Protein AF-A0A7C3LL44-F1 (afdb_monomer_lite)

Secondary structure (DSSP, 8-state):
----PPPPPPPPP-------------------HHHHHHHH-----HHHHHHTT--------HHHHHHHHHHHHHHHHHHHHHHHHTT--PPPHHHHHHHHHHHHHHHHHHHHHHHHHHHHHHHHHHHHHHHHHHHHHHHHHHHHHHHHHHHHHHHHHHHHHHHHHHHHHHHHHHHHHHHHHHH-TTHHHHHHHHHHHHHHHHHHHHHHHHHHHHHTTT--HHHHHHHHHHHHHHHHHHHHHHHHHHHHH-S---HHHHHHHHHHTT--

pLDDT: mean 82.96, std 11.87, range [45.72, 96.75]

Foldseek 3Di:
DDDDDDDDDDDDDDDDDDDPPPPDPPDPPDPPPVVVCVVVDDDDDPVVCVVVVNPDDDDDDPVVLVVLLVVLLVVLVVVVVVVVVVVDDDDDPVVSVVSSVVSSVVSVVVVVVVVVVVVVVVVVVVVVVVVVVVVVVVVVVVVVVVLVVVVVVVVVVLVVVLVVVLVVLVVVLVVVLVVCVVPPPPCNVVSVVVSVVVNVVVVVVSVVVVVVCVVVVVDDPVNVVVVVVVVVVVVLVVLVVVLVVVVVPDPDDDVVNVVVSCVVNVVD

Structure (mmCIF, N/CA/C/O backbone):
data_AF-A0A7C3LL44-F1
#
_entry.id   AF-A0A7C3LL44-F1
#
loop_
_atom_site.group_PDB
_atom_site.id
_atom_site.type_symbol
_atom_site.label_atom_id
_atom_site.label_alt_id
_atom_site.label_comp_id
_atom_site.label_asym_id
_atom_site.label_entity_id
_atom_site.label_seq_id
_atom_site.pdbx_PDB_ins_code
_atom_site.Cartn_x
_atom_site.Cartn_y
_atom_site.Cartn_z
_atom_site.occupancy
_atom_site.B_iso_or_equiv
_atom_site.auth_seq_id
_atom_site.auth_comp_id
_atom_site.auth_asym_id
_atom_site.auth_atom_id
_atom_site.pdbx_PDB_model_num
ATOM 1 N N . MET A 1 1 ? 88.516 -23.574 -86.700 1.00 47.16 1 MET A N 1
ATOM 2 C CA . MET A 1 1 ? 87.716 -22.516 -86.053 1.00 47.16 1 MET A CA 1
ATOM 3 C C . MET A 1 1 ? 86.355 -22.561 -86.706 1.00 47.16 1 MET A C 1
ATOM 5 O O . MET A 1 1 ? 86.219 -22.156 -87.848 1.00 47.16 1 MET A O 1
ATOM 9 N N . THR A 1 2 ? 85.442 -23.275 -86.063 1.00 50.78 2 THR A N 1
ATOM 10 C CA . THR A 1 2 ? 84.177 -23.745 -86.629 1.00 50.78 2 THR A CA 1
ATOM 11 C C . THR A 1 2 ? 83.055 -22.785 -86.267 1.00 50.78 2 THR A C 1
ATOM 13 O O . THR A 1 2 ? 82.780 -22.576 -85.087 1.00 50.78 2 THR A O 1
ATOM 16 N N . ASP A 1 3 ? 82.458 -22.225 -87.314 1.00 51.28 3 ASP A N 1
ATOM 17 C CA . ASP A 1 3 ? 81.263 -21.389 -87.336 1.00 51.28 3 ASP A CA 1
ATOM 18 C C . ASP A 1 3 ? 80.058 -22.156 -86.773 1.00 51.28 3 ASP A C 1
ATOM 20 O O . ASP A 1 3 ? 79.704 -23.231 -87.264 1.00 51.28 3 ASP A O 1
ATOM 24 N N . ALA A 1 4 ? 79.442 -21.614 -85.724 1.00 55.81 4 ALA A N 1
ATOM 25 C CA . ALA A 1 4 ? 78.258 -22.171 -85.086 1.00 55.81 4 ALA A CA 1
ATOM 26 C C . ALA A 1 4 ? 77.021 -21.391 -85.553 1.00 55.81 4 ALA A C 1
ATOM 28 O O . ALA A 1 4 ? 76.759 -20.282 -85.090 1.00 55.81 4 ALA A O 1
ATOM 29 N N . MET A 1 5 ? 76.257 -21.983 -86.477 1.00 62.62 5 MET A N 1
ATOM 30 C CA . MET A 1 5 ? 74.923 -21.504 -86.841 1.00 62.62 5 MET A CA 1
ATOM 31 C C . MET A 1 5 ? 73.918 -21.765 -85.701 1.00 62.62 5 MET A C 1
ATOM 33 O O . MET A 1 5 ? 73.840 -22.896 -85.213 1.00 62.62 5 MET A O 1
ATOM 37 N N . PRO A 1 6 ? 73.109 -20.768 -85.302 1.00 68.25 6 PRO A N 1
ATOM 38 C CA . PRO A 1 6 ? 72.028 -20.952 -84.341 1.00 68.25 6 PRO A CA 1
ATOM 39 C C . PRO A 1 6 ? 70.778 -21.589 -84.976 1.00 68.25 6 PRO A C 1
ATOM 41 O O . PRO A 1 6 ? 70.337 -21.219 -86.064 1.00 68.25 6 PRO A O 1
ATOM 44 N N . GLN A 1 7 ? 70.223 -22.564 -84.252 1.00 70.12 7 GLN A N 1
ATOM 45 C CA . GLN A 1 7 ? 69.020 -23.338 -84.568 1.00 70.12 7 GLN A CA 1
ATOM 46 C C . GLN A 1 7 ? 67.747 -22.469 -84.649 1.00 70.12 7 GLN A C 1
ATOM 48 O O . GLN A 1 7 ? 67.588 -21.545 -83.848 1.00 70.12 7 GLN A O 1
ATOM 53 N N . PRO A 1 8 ? 66.794 -22.796 -85.543 1.00 69.44 8 PRO A N 1
ATOM 54 C CA . PRO A 1 8 ? 65.471 -22.180 -85.556 1.00 69.44 8 PRO A CA 1
ATOM 55 C C . PRO A 1 8 ? 64.583 -22.687 -84.398 1.00 69.44 8 PRO A C 1
ATOM 57 O O . PRO A 1 8 ? 64.675 -23.858 -84.016 1.00 69.44 8 PRO A O 1
ATOM 60 N N . PRO A 1 9 ? 63.699 -21.833 -83.846 1.00 69.06 9 PRO A N 1
ATOM 61 C CA . PRO A 1 9 ? 62.836 -22.180 -82.722 1.00 69.06 9 PRO A CA 1
ATOM 62 C C . PRO A 1 9 ? 61.743 -23.187 -83.110 1.00 69.06 9 PRO A C 1
ATOM 64 O O . PRO A 1 9 ? 61.015 -23.014 -84.089 1.00 69.06 9 PRO A O 1
ATOM 67 N N . GLN A 1 10 ? 61.629 -24.233 -82.291 1.00 63.84 10 GLN A N 1
ATOM 68 C CA . GLN A 1 10 ? 60.579 -25.245 -82.336 1.00 63.84 10 GLN A CA 1
ATOM 69 C C . GLN A 1 10 ? 59.210 -24.625 -82.026 1.00 63.84 10 GLN A C 1
ATOM 71 O O . GLN A 1 10 ? 59.028 -23.935 -81.024 1.00 63.84 10 GLN A O 1
ATOM 76 N N . GLN A 1 11 ? 58.244 -24.902 -82.900 1.00 53.94 11 GLN A N 1
ATOM 77 C CA . GLN A 1 11 ? 56.838 -24.557 -82.729 1.00 53.94 11 GLN A CA 1
ATOM 78 C C . GLN A 1 11 ? 56.217 -25.410 -81.615 1.00 53.94 11 GLN A C 1
ATOM 80 O O . GLN A 1 11 ? 56.288 -26.639 -81.645 1.00 53.94 11 GLN A O 1
ATOM 85 N N . ALA A 1 12 ? 55.601 -24.745 -80.638 1.00 62.22 12 ALA A N 1
ATOM 86 C CA . ALA A 1 12 ? 54.816 -25.378 -79.588 1.00 62.22 12 ALA A CA 1
ATOM 87 C C . ALA A 1 12 ? 53.443 -25.834 -80.129 1.00 62.22 12 ALA A C 1
ATOM 89 O O . ALA A 1 12 ? 52.840 -25.125 -80.940 1.00 62.22 12 ALA A O 1
ATOM 90 N N . PRO A 1 13 ? 52.923 -26.992 -79.683 1.00 63.94 13 PRO A N 1
ATOM 91 C CA . PRO A 1 13 ? 51.644 -27.514 -80.140 1.00 63.94 13 PRO A CA 1
ATOM 92 C C . PRO A 1 13 ? 50.460 -26.711 -79.582 1.00 63.94 13 PRO A C 1
ATOM 94 O O . PRO A 1 13 ? 50.363 -26.437 -78.385 1.00 63.94 13 PRO A O 1
ATOM 97 N N . LEU A 1 14 ? 49.533 -26.380 -80.483 1.00 50.28 14 LEU A N 1
ATOM 98 C CA . LEU A 1 14 ? 48.203 -25.841 -80.208 1.00 50.28 14 LEU A CA 1
ATOM 99 C C . LEU A 1 14 ? 47.385 -26.859 -79.403 1.00 50.28 14 LEU A C 1
ATOM 101 O O . LEU A 1 14 ? 46.830 -27.806 -79.956 1.00 50.28 14 LEU A O 1
ATOM 105 N N . ASN A 1 15 ? 47.296 -26.640 -78.092 1.00 52.91 15 ASN A N 1
ATOM 106 C CA . ASN A 1 15 ? 46.388 -27.370 -77.218 1.00 52.91 15 ASN A CA 1
ATOM 107 C C . ASN A 1 15 ? 44.989 -26.743 -77.329 1.00 52.91 15 ASN A C 1
ATOM 109 O O . ASN A 1 15 ? 44.650 -25.784 -76.636 1.00 52.91 15 ASN A O 1
ATOM 113 N N . GLY A 1 16 ? 44.191 -27.270 -78.255 1.00 56.09 16 GLY A N 1
ATOM 114 C CA . GLY A 1 16 ? 42.763 -27.001 -78.341 1.00 56.09 16 GLY A CA 1
ATOM 115 C C . GLY A 1 16 ? 42.023 -27.782 -77.264 1.00 56.09 16 GLY A C 1
ATOM 116 O O . GLY A 1 16 ? 41.748 -28.961 -77.446 1.00 56.09 16 GLY A O 1
ATOM 117 N N . ASN A 1 17 ? 41.672 -27.113 -76.167 1.00 49.28 17 ASN A N 1
ATOM 118 C CA . ASN A 1 17 ? 40.627 -27.579 -75.263 1.00 49.28 17 ASN A CA 1
ATOM 119 C C . ASN A 1 17 ? 39.605 -26.458 -75.088 1.00 49.28 17 ASN A C 1
ATOM 121 O O . ASN A 1 17 ? 39.765 -25.545 -74.280 1.00 49.28 17 ASN A O 1
ATOM 125 N N . GLY A 1 18 ? 38.552 -26.538 -75.902 1.00 53.00 18 GLY A N 1
ATOM 126 C CA . GLY A 1 18 ? 37.317 -25.811 -75.681 1.00 53.00 18 GLY A CA 1
ATOM 127 C C . GLY A 1 18 ? 36.662 -26.321 -74.404 1.00 53.00 18 GLY A C 1
ATOM 128 O O . GLY A 1 18 ? 36.075 -27.398 -74.387 1.00 53.00 18 GLY A O 1
ATOM 129 N N . ALA A 1 19 ? 36.751 -25.528 -73.345 1.00 45.72 19 ALA A N 1
ATOM 130 C CA . ALA A 1 19 ? 35.808 -25.575 -72.246 1.00 45.72 19 ALA A CA 1
ATOM 131 C C . ALA A 1 19 ? 34.985 -24.292 -72.335 1.00 45.72 19 ALA A C 1
ATOM 133 O O . ALA A 1 19 ? 35.500 -23.192 -72.139 1.00 45.72 19 ALA A O 1
ATOM 134 N N . ALA A 1 20 ? 33.715 -24.448 -72.700 1.00 48.53 20 ALA A N 1
ATOM 135 C CA . ALA A 1 20 ? 32.712 -23.412 -72.562 1.00 48.53 20 ALA A CA 1
ATOM 136 C C . ALA A 1 20 ? 32.727 -22.934 -71.104 1.00 48.53 20 ALA A C 1
ATOM 138 O O . ALA A 1 20 ? 32.287 -23.646 -70.202 1.00 48.53 20 ALA A O 1
ATOM 139 N N . VAL A 1 21 ? 33.282 -21.745 -70.868 1.00 52.47 21 VAL A N 1
ATOM 140 C CA . VAL A 1 21 ? 33.146 -21.050 -69.592 1.00 52.47 21 VAL A CA 1
ATOM 141 C C . VAL A 1 21 ? 31.717 -20.536 -69.567 1.00 52.47 21 VAL A C 1
ATOM 143 O O . VAL A 1 21 ? 31.414 -19.444 -70.045 1.00 52.47 21 VAL A O 1
ATOM 146 N N . SER A 1 22 ? 30.817 -21.385 -69.080 1.00 52.81 22 SER A N 1
ATOM 147 C CA . SER A 1 22 ? 29.506 -20.979 -68.601 1.00 52.81 22 SER A CA 1
ATOM 148 C C . SER A 1 22 ? 29.729 -19.807 -67.653 1.00 52.81 22 SER A C 1
ATOM 150 O O . SER A 1 22 ? 30.339 -19.968 -66.598 1.00 52.81 22 SER A O 1
ATOM 152 N N . ALA A 1 23 ? 29.310 -18.614 -68.071 1.00 50.41 23 ALA A N 1
ATOM 153 C CA . ALA A 1 23 ? 29.309 -17.429 -67.237 1.00 50.41 23 ALA A CA 1
ATOM 154 C C . ALA A 1 23 ? 28.345 -17.677 -66.071 1.00 50.41 23 ALA A C 1
ATOM 156 O O . ALA A 1 23 ? 27.140 -17.450 -66.182 1.00 50.41 23 ALA A O 1
ATOM 157 N N . GLU A 1 24 ? 28.872 -18.206 -64.967 1.00 47.00 24 GLU A N 1
ATOM 158 C CA . GLU A 1 24 ? 28.173 -18.198 -63.692 1.00 47.00 24 GLU A CA 1
ATOM 159 C C . GLU A 1 24 ? 27.857 -16.737 -63.343 1.00 47.00 24 GLU A C 1
ATOM 161 O O . GLU A 1 24 ? 28.747 -15.879 -63.411 1.00 47.00 24 GLU A O 1
ATOM 166 N N . PRO A 1 25 ? 26.600 -16.411 -62.993 1.00 52.31 25 PRO A N 1
ATOM 167 C CA . PRO A 1 25 ? 26.271 -15.077 -62.528 1.00 52.31 25 PRO A CA 1
ATOM 168 C C . PRO A 1 25 ? 27.115 -14.812 -61.286 1.00 52.31 25 PRO A C 1
ATOM 170 O O . PRO A 1 25 ? 27.090 -15.605 -60.347 1.00 52.31 25 PRO A O 1
ATOM 173 N N . ALA A 1 26 ? 27.872 -13.712 -61.295 1.00 50.25 26 ALA A N 1
ATOM 174 C CA . ALA A 1 26 ? 28.659 -13.262 -60.159 1.00 50.25 26 ALA A CA 1
ATOM 175 C C . ALA A 1 26 ? 27.755 -13.212 -58.922 1.00 50.25 26 ALA A C 1
ATOM 177 O O . ALA A 1 26 ? 26.976 -12.274 -58.733 1.00 50.25 26 ALA A O 1
ATOM 178 N N . VAL A 1 27 ? 27.819 -14.265 -58.105 1.00 53.78 27 VAL A N 1
ATOM 179 C CA . VAL A 1 27 ? 27.106 -14.351 -56.840 1.00 53.78 27 VAL A CA 1
ATOM 180 C C . VAL A 1 27 ? 27.615 -13.169 -56.039 1.00 53.78 27 VAL A C 1
ATOM 182 O O . VAL A 1 27 ? 28.793 -13.126 -55.679 1.00 53.78 27 VAL A O 1
ATOM 185 N N . ARG A 1 28 ? 26.746 -12.172 -55.833 1.00 53.84 28 ARG A N 1
ATOM 186 C CA . ARG A 1 28 ? 26.991 -11.052 -54.926 1.00 53.84 28 ARG A CA 1
ATOM 187 C C . ARG A 1 28 ? 27.399 -11.675 -53.600 1.00 53.84 28 ARG A C 1
ATOM 189 O O . ARG A 1 28 ? 26.545 -12.173 -52.870 1.00 53.84 28 ARG A O 1
ATOM 196 N N . ARG A 1 29 ? 28.705 -11.724 -53.331 1.00 58.56 29 ARG A N 1
ATOM 197 C CA . ARG A 1 29 ? 29.242 -12.200 -52.061 1.00 58.56 29 ARG A CA 1
ATOM 198 C C . ARG A 1 29 ? 28.705 -11.230 -51.023 1.00 58.56 29 ARG A C 1
ATOM 200 O O . ARG A 1 29 ? 29.200 -10.113 -50.914 1.00 58.56 29 ARG A O 1
ATOM 207 N N . MET A 1 30 ? 27.627 -11.618 -50.346 1.00 63.34 30 MET A N 1
ATOM 208 C CA . MET A 1 30 ? 27.146 -10.888 -49.184 1.00 63.34 30 MET A CA 1
ATOM 209 C C . MET A 1 30 ? 28.327 -10.777 -48.227 1.00 63.34 30 MET A C 1
ATOM 211 O O . MET A 1 30 ? 28.927 -11.785 -47.858 1.00 63.34 30 MET A O 1
ATOM 215 N N . ILE A 1 31 ? 28.701 -9.543 -47.901 1.00 72.38 31 ILE A N 1
ATOM 216 C CA . ILE A 1 31 ? 29.766 -9.263 -46.947 1.00 72.38 31 ILE A CA 1
ATOM 217 C C . ILE A 1 31 ? 29.326 -9.862 -45.608 1.00 72.38 31 ILE A C 1
ATOM 219 O O . ILE A 1 31 ? 28.299 -9.464 -45.056 1.00 72.38 31 ILE A O 1
ATOM 223 N N . ASP A 1 32 ? 30.078 -10.845 -45.106 1.00 76.69 32 ASP A N 1
ATOM 224 C CA . ASP A 1 32 ? 29.841 -11.446 -43.793 1.00 76.69 32 ASP A CA 1
ATOM 225 C C . ASP A 1 32 ? 30.329 -10.492 -42.696 1.00 76.69 32 ASP A C 1
ATOM 227 O O . ASP A 1 32 ? 31.439 -10.599 -42.164 1.00 76.69 32 ASP A O 1
ATOM 231 N N . VAL A 1 33 ? 29.473 -9.524 -42.372 1.00 72.44 33 VAL A N 1
ATOM 232 C CA . VAL A 1 33 ? 29.717 -8.525 -41.326 1.00 72.44 33 VAL A CA 1
ATOM 233 C C . VAL A 1 33 ? 29.970 -9.203 -39.973 1.00 72.44 33 VAL A C 1
ATOM 235 O O . VAL A 1 33 ? 30.827 -8.754 -39.212 1.00 72.44 33 VAL A O 1
ATOM 238 N N . GLN A 1 34 ? 29.296 -10.323 -39.679 1.00 70.50 34 GLN A N 1
ATOM 239 C CA . GLN A 1 34 ? 29.457 -11.035 -38.408 1.00 70.50 34 GLN A CA 1
ATOM 240 C C . GLN A 1 34 ? 30.820 -11.723 -38.295 1.00 70.50 34 GLN A C 1
ATOM 242 O O . GLN A 1 34 ? 31.435 -11.702 -37.222 1.00 70.50 34 GLN A O 1
ATOM 247 N N . GLY A 1 35 ? 31.295 -12.335 -39.381 1.00 78.06 35 GLY A N 1
ATOM 248 C CA . GLY A 1 35 ? 32.633 -12.912 -39.475 1.00 78.06 35 GLY A CA 1
ATOM 249 C C . GLY A 1 35 ? 33.722 -11.853 -39.312 1.00 78.06 35 GLY A C 1
ATOM 250 O O . GLY A 1 35 ? 34.635 -12.032 -38.501 1.00 78.06 35 GLY A O 1
ATOM 251 N N . MET A 1 36 ? 33.576 -10.711 -39.992 1.00 77.00 36 MET A N 1
ATOM 252 C CA . MET A 1 36 ? 34.513 -9.586 -39.885 1.00 77.00 36 MET A CA 1
ATOM 253 C C . MET A 1 36 ? 34.555 -8.994 -38.472 1.00 77.00 36 MET A C 1
ATOM 255 O O . MET A 1 36 ? 35.642 -8.783 -37.933 1.00 77.00 36 MET A O 1
ATOM 259 N N . LEU A 1 37 ? 33.403 -8.808 -37.817 1.00 71.94 37 LEU A N 1
ATOM 260 C CA . LEU A 1 37 ? 33.368 -8.333 -36.431 1.00 71.94 37 LEU A CA 1
ATOM 261 C C . LEU A 1 37 ? 34.056 -9.310 -35.477 1.00 71.94 37 LEU A C 1
ATOM 263 O O . LEU A 1 37 ? 34.810 -8.892 -34.600 1.00 71.94 37 LEU A O 1
ATOM 267 N N . ARG A 1 38 ? 33.840 -10.621 -35.648 1.00 75.12 38 ARG A N 1
ATOM 268 C CA . ARG A 1 38 ? 34.506 -11.645 -34.825 1.00 75.12 38 ARG A CA 1
ATOM 269 C C . ARG A 1 38 ? 36.026 -11.607 -34.977 1.00 75.12 38 ARG A C 1
ATOM 271 O O . ARG A 1 38 ? 36.712 -11.824 -33.985 1.00 75.12 38 ARG A O 1
ATOM 278 N N . GLN A 1 39 ? 36.533 -11.335 -36.179 1.00 73.81 39 GLN A N 1
ATOM 279 C CA . GLN A 1 39 ? 37.971 -11.221 -36.444 1.00 73.81 39 GLN A CA 1
ATOM 280 C C . GLN A 1 39 ? 38.567 -9.919 -35.895 1.00 73.81 39 GLN A C 1
ATOM 282 O O . GLN A 1 39 ? 39.679 -9.933 -35.376 1.00 73.81 39 GLN A O 1
ATOM 287 N N . ALA A 1 40 ? 37.823 -8.812 -35.962 1.00 70.19 40 ALA A N 1
ATOM 288 C CA . ALA A 1 40 ? 38.270 -7.511 -35.466 1.00 70.19 40 ALA A CA 1
ATOM 289 C C . ALA A 1 40 ? 38.179 -7.366 -33.933 1.00 70.19 40 ALA A C 1
ATOM 291 O O . ALA A 1 40 ? 38.830 -6.498 -33.351 1.00 70.19 40 ALA A O 1
ATOM 292 N N . THR A 1 41 ? 37.377 -8.197 -33.256 1.00 73.50 41 THR A N 1
ATOM 293 C CA . THR A 1 41 ? 37.163 -8.089 -31.805 1.00 73.50 41 THR A CA 1
ATOM 294 C C . THR A 1 41 ? 38.224 -8.862 -31.017 1.00 73.50 41 THR A C 1
ATOM 296 O O . THR A 1 41 ? 38.215 -10.093 -30.962 1.00 73.50 41 THR A O 1
ATOM 299 N N . THR A 1 42 ? 39.103 -8.146 -30.317 1.00 77.56 42 THR A N 1
ATOM 300 C CA . THR A 1 42 ? 40.091 -8.753 -29.411 1.00 77.56 42 THR A CA 1
ATOM 301 C C . THR A 1 42 ? 39.451 -9.128 -28.075 1.00 77.56 42 THR A C 1
ATOM 303 O O . THR A 1 42 ? 38.894 -8.280 -27.377 1.00 77.56 42 THR A O 1
ATOM 306 N N . ARG A 1 43 ? 39.574 -10.396 -27.664 1.00 75.56 43 ARG A N 1
ATOM 307 C CA . ARG A 1 43 ? 39.145 -10.844 -26.329 1.00 75.56 43 ARG A CA 1
ATOM 308 C C . ARG A 1 43 ? 40.114 -10.318 -25.268 1.00 75.56 43 ARG A C 1
ATOM 310 O O . ARG A 1 43 ? 41.263 -10.753 -25.204 1.00 75.56 43 ARG A O 1
ATOM 317 N N . VAL A 1 44 ? 39.650 -9.409 -24.415 1.00 78.38 44 VAL A N 1
ATOM 318 C CA . VAL A 1 44 ? 40.406 -8.912 -23.256 1.00 78.38 44 VAL A CA 1
ATOM 319 C C . VAL A 1 44 ? 39.769 -9.470 -21.986 1.00 78.38 44 VAL A C 1
ATOM 321 O O . VAL A 1 44 ? 38.563 -9.347 -21.799 1.00 78.38 44 VAL A O 1
ATOM 324 N N . SER A 1 45 ? 40.560 -10.111 -21.121 1.00 80.38 45 SER A N 1
ATOM 325 C CA . SER A 1 45 ? 40.054 -10.620 -19.843 1.00 80.38 45 SER A CA 1
ATOM 326 C C . SER A 1 45 ? 39.782 -9.480 -18.861 1.00 80.38 45 SER A C 1
ATOM 328 O O . SER A 1 45 ? 40.513 -8.486 -18.828 1.00 80.38 45 SER A O 1
ATOM 330 N N . VAL A 1 46 ? 38.756 -9.649 -18.024 1.00 77.31 46 VAL A N 1
ATOM 331 C CA . VAL A 1 46 ? 38.370 -8.670 -16.992 1.00 77.31 46 VAL A CA 1
ATOM 332 C C . VAL A 1 46 ? 39.548 -8.365 -16.058 1.00 77.31 46 VAL A C 1
ATOM 334 O O . VAL A 1 46 ? 39.820 -7.200 -15.783 1.00 77.31 46 VAL A O 1
ATOM 337 N N . ASP A 1 47 ? 40.347 -9.372 -15.695 1.00 81.12 47 ASP A N 1
ATOM 338 C CA . ASP A 1 47 ? 41.547 -9.202 -14.862 1.00 81.12 47 ASP A CA 1
ATOM 339 C C . ASP A 1 47 ? 42.590 -8.259 -15.469 1.00 81.12 47 ASP A C 1
ATOM 341 O O . ASP A 1 47 ? 43.267 -7.523 -14.750 1.00 81.12 47 ASP A O 1
ATOM 345 N N . LYS A 1 48 ? 42.739 -8.254 -16.801 1.00 83.62 48 LYS A N 1
ATOM 346 C CA . LYS A 1 48 ? 43.653 -7.326 -17.482 1.00 83.62 48 LYS A CA 1
ATOM 347 C C . LYS A 1 48 ? 43.125 -5.896 -17.420 1.00 83.62 48 LYS A C 1
ATOM 349 O O . LYS A 1 48 ? 43.917 -4.978 -17.230 1.00 83.62 48 LYS A O 1
ATOM 354 N N . LEU A 1 49 ? 41.812 -5.707 -17.534 1.00 79.25 49 LEU A N 1
ATOM 355 C CA . LEU A 1 49 ? 41.181 -4.389 -17.425 1.00 79.25 49 LEU A CA 1
ATOM 356 C C . LEU A 1 49 ? 41.237 -3.850 -15.986 1.00 79.25 49 LEU A C 1
ATOM 358 O O . LEU A 1 49 ? 41.533 -2.672 -15.785 1.00 79.25 49 LEU A O 1
ATOM 362 N N . LEU A 1 50 ? 41.055 -4.720 -14.989 1.00 81.50 50 LEU A N 1
ATOM 363 C CA . LEU A 1 50 ? 41.218 -4.380 -13.573 1.00 81.50 50 LEU A CA 1
ATOM 364 C C . LEU A 1 50 ? 42.666 -3.994 -13.241 1.00 81.50 50 LEU A C 1
ATOM 366 O O . LEU A 1 50 ? 42.889 -2.974 -12.592 1.00 81.50 50 LEU A O 1
ATOM 370 N N . LYS A 1 51 ? 43.661 -4.739 -13.749 1.00 88.06 51 LYS A N 1
ATOM 371 C CA . LYS A 1 51 ? 45.092 -4.390 -13.611 1.00 88.06 51 LYS A CA 1
ATOM 372 C C . LYS A 1 51 ? 45.459 -3.065 -14.284 1.00 88.06 51 LYS A C 1
ATOM 374 O O . LYS A 1 51 ? 46.383 -2.397 -13.837 1.00 88.06 51 LYS A O 1
ATOM 379 N N . GLN A 1 52 ? 44.727 -2.665 -15.323 1.00 85.25 52 GLN A N 1
ATOM 380 C CA . GLN A 1 52 ? 44.851 -1.346 -15.956 1.00 85.25 52 GLN A CA 1
ATOM 381 C C . GLN A 1 52 ? 44.153 -0.223 -15.165 1.00 85.25 52 GLN A C 1
ATOM 383 O O . GLN A 1 52 ? 44.119 0.915 -15.627 1.00 85.25 52 GLN A O 1
ATOM 388 N N . GLY A 1 53 ? 43.576 -0.517 -13.994 1.00 83.50 53 GLY A N 1
ATOM 389 C CA . GLY A 1 53 ? 42.923 0.471 -13.134 1.00 83.50 53 GLY A CA 1
ATOM 390 C C . GLY A 1 53 ? 41.530 0.900 -13.602 1.00 83.50 53 GLY A C 1
ATOM 391 O O . GLY A 1 53 ? 40.964 1.843 -13.047 1.00 83.50 53 GLY A O 1
ATOM 392 N N . LYS A 1 54 ? 40.942 0.225 -14.598 1.00 80.19 54 LYS A N 1
ATOM 393 C CA . LYS A 1 54 ? 39.590 0.538 -15.080 1.00 80.19 54 LYS A CA 1
ATOM 394 C C . LYS A 1 54 ? 38.554 -0.097 -14.151 1.00 80.19 54 LYS A C 1
ATOM 396 O O . LYS A 1 54 ? 38.214 -1.264 -14.299 1.00 80.19 54 LYS A O 1
ATOM 401 N N . LYS A 1 55 ? 38.068 0.682 -13.178 1.00 75.06 55 LYS A N 1
ATOM 402 C CA . LYS A 1 55 ? 37.088 0.233 -12.166 1.00 75.06 55 LYS A CA 1
ATOM 403 C C . LYS A 1 55 ? 35.649 0.149 -12.686 1.00 75.06 55 LYS A C 1
ATOM 405 O O . LYS A 1 55 ? 34.865 -0.627 -12.160 1.00 75.06 55 LYS A O 1
ATOM 410 N N . PHE A 1 56 ? 35.316 0.912 -13.727 1.00 67.88 56 PHE A N 1
ATOM 411 C CA . PHE A 1 56 ? 33.982 0.936 -14.327 1.00 67.88 56 PHE A CA 1
ATOM 412 C C . PHE A 1 56 ? 34.067 0.457 -15.773 1.00 67.88 56 PHE A C 1
ATOM 414 O O . PHE A 1 56 ? 34.428 1.214 -16.674 1.00 67.88 56 PHE A O 1
ATOM 421 N N . ILE A 1 57 ? 33.780 -0.825 -15.986 1.00 70.12 57 ILE A N 1
ATOM 422 C CA . ILE A 1 57 ? 33.738 -1.431 -17.316 1.00 70.12 57 ILE 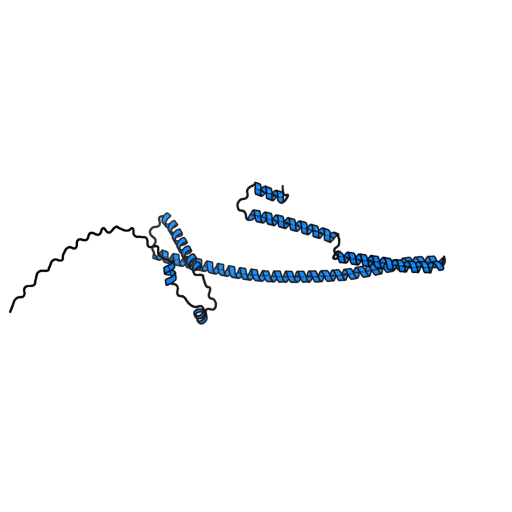A CA 1
ATOM 423 C C . ILE A 1 57 ? 32.266 -1.653 -17.650 1.00 70.12 57 ILE A C 1
ATOM 425 O O . ILE A 1 57 ? 31.640 -2.572 -17.131 1.00 70.12 57 ILE A O 1
ATOM 429 N N . SER A 1 58 ? 31.709 -0.799 -18.508 1.00 70.69 58 SER A N 1
ATOM 430 C CA . SER A 1 58 ? 30.395 -1.056 -19.095 1.00 70.69 58 SER A CA 1
ATOM 431 C C . SER A 1 58 ? 30.563 -2.109 -20.184 1.00 70.69 58 SER A C 1
ATOM 433 O O . SER A 1 58 ? 31.205 -1.855 -21.206 1.00 70.69 58 SER A O 1
ATOM 435 N N . MET A 1 59 ? 30.054 -3.315 -19.936 1.00 77.38 59 MET A N 1
ATOM 436 C CA . MET A 1 59 ? 30.050 -4.378 -20.934 1.00 77.38 59 MET A CA 1
ATOM 437 C C . MET A 1 59 ? 28.798 -4.242 -21.793 1.00 77.38 59 MET A C 1
ATOM 439 O O . MET A 1 59 ? 27.681 -4.459 -21.329 1.00 77.38 59 MET A O 1
ATOM 443 N N . LEU A 1 60 ? 28.993 -3.887 -23.057 1.00 83.06 60 LEU A N 1
ATOM 444 C CA . LEU A 1 60 ? 27.968 -4.043 -24.079 1.00 83.06 60 LEU A CA 1
ATOM 445 C C . LEU A 1 60 ? 27.976 -5.493 -24.546 1.00 83.06 60 LEU A C 1
ATOM 447 O O . LEU A 1 60 ? 29.039 -6.040 -24.850 1.00 83.06 60 LEU A O 1
ATOM 451 N N . SER A 1 61 ? 26.798 -6.112 -24.604 1.00 85.81 61 SER A N 1
ATOM 452 C CA . SER A 1 61 ? 26.682 -7.425 -25.225 1.00 85.81 61 SER A CA 1
ATOM 453 C C . SER A 1 61 ? 27.032 -7.314 -26.706 1.00 85.81 61 SER A C 1
ATOM 455 O O . SER A 1 61 ? 26.816 -6.281 -27.351 1.00 85.81 61 SER A O 1
ATOM 457 N N . LYS A 1 62 ? 27.599 -8.388 -27.250 1.00 82.62 62 LYS A N 1
ATOM 458 C CA . LYS A 1 62 ? 27.995 -8.416 -28.655 1.00 82.62 62 LYS A CA 1
ATOM 459 C C . LYS A 1 62 ? 26.775 -8.240 -29.560 1.00 82.62 62 LYS A C 1
ATOM 461 O O . LYS A 1 62 ? 26.829 -7.485 -30.522 1.00 82.62 62 LYS A O 1
ATOM 466 N N . GLU A 1 63 ? 25.672 -8.878 -29.190 1.00 85.12 63 GLU A N 1
ATOM 467 C CA . GLU A 1 63 ? 24.385 -8.779 -29.867 1.00 85.12 63 GLU A CA 1
ATOM 468 C C . GLU A 1 63 ? 23.933 -7.320 -29.947 1.00 85.12 63 GLU A C 1
ATOM 470 O O . GLU A 1 63 ? 23.465 -6.875 -30.992 1.00 85.12 63 GLU A O 1
ATOM 475 N N . LYS A 1 64 ? 24.150 -6.538 -28.879 1.00 87.81 64 LYS A N 1
ATOM 476 C CA . LYS A 1 64 ? 23.755 -5.132 -28.877 1.00 87.81 64 LYS A CA 1
ATOM 477 C C . LYS A 1 64 ? 24.633 -4.270 -29.773 1.00 87.81 64 LYS A C 1
ATOM 479 O O . LYS A 1 64 ? 24.125 -3.364 -30.425 1.00 87.81 64 LYS A O 1
ATOM 484 N N . ILE A 1 65 ? 25.933 -4.551 -29.827 1.00 88.31 65 ILE A N 1
ATOM 485 C CA . ILE A 1 65 ? 26.841 -3.881 -30.766 1.00 88.31 65 ILE A CA 1
ATOM 486 C C . ILE A 1 65 ? 26.413 -4.188 -32.206 1.00 88.31 65 ILE A C 1
ATOM 488 O O . ILE A 1 65 ? 26.284 -3.262 -33.003 1.00 88.31 65 ILE A O 1
ATOM 492 N N . ASP A 1 66 ? 26.121 -5.454 -32.515 1.00 87.44 66 ASP A N 1
ATOM 493 C CA . ASP A 1 66 ? 25.645 -5.874 -33.837 1.00 87.44 66 ASP A CA 1
ATOM 494 C C . ASP A 1 66 ? 24.318 -5.177 -34.203 1.00 87.44 66 ASP A C 1
ATOM 496 O O . ASP A 1 66 ? 24.148 -4.712 -35.330 1.00 87.44 66 ASP A O 1
ATOM 500 N N . GLU A 1 67 ? 23.381 -5.044 -33.260 1.00 91.44 67 GLU A N 1
ATOM 501 C CA . GLU A 1 67 ? 22.140 -4.280 -33.452 1.00 91.44 67 GLU A CA 1
ATOM 502 C C . GLU A 1 67 ? 22.402 -2.802 -33.765 1.00 91.44 67 GLU A C 1
ATOM 504 O O . GLU A 1 67 ? 21.847 -2.286 -34.733 1.00 91.44 67 GLU A O 1
ATOM 509 N N . LEU A 1 68 ? 23.254 -2.131 -32.979 1.00 91.75 68 LEU A N 1
ATOM 510 C CA . LEU A 1 68 ? 23.567 -0.709 -33.160 1.00 91.75 68 LEU A CA 1
ATOM 511 C C . LEU A 1 68 ? 24.247 -0.451 -34.508 1.00 91.75 68 LEU A C 1
ATOM 513 O O . LEU A 1 68 ? 23.909 0.515 -35.188 1.00 91.75 68 LEU A O 1
ATOM 517 N N . ILE A 1 69 ? 25.159 -1.333 -34.927 1.00 90.25 69 ILE A N 1
ATOM 518 C CA . ILE A 1 69 ? 25.805 -1.253 -36.243 1.00 90.25 69 ILE A CA 1
ATOM 519 C C . ILE A 1 69 ? 24.765 -1.423 -37.351 1.00 90.25 69 ILE A C 1
ATOM 521 O O . ILE A 1 69 ? 24.701 -0.608 -38.269 1.00 90.25 69 ILE A O 1
ATOM 525 N N . ASN A 1 70 ? 23.915 -2.449 -37.262 1.00 91.94 70 ASN A N 1
ATOM 526 C CA . ASN A 1 70 ? 22.871 -2.681 -38.259 1.00 91.94 70 ASN A CA 1
ATOM 527 C C . ASN A 1 70 ? 21.874 -1.520 -38.334 1.00 91.94 70 ASN A C 1
ATOM 529 O O . ASN A 1 70 ? 21.400 -1.196 -39.421 1.00 91.94 70 ASN A O 1
ATOM 533 N N . GLN A 1 71 ? 21.546 -0.901 -37.200 1.00 92.12 71 GLN A N 1
ATOM 534 C CA . GLN A 1 71 ? 20.666 0.260 -37.145 1.00 92.12 71 GLN A CA 1
ATOM 535 C C . GLN A 1 71 ? 21.325 1.494 -37.769 1.00 92.12 71 GLN A C 1
ATOM 537 O O . GLN A 1 71 ? 20.699 2.134 -38.607 1.00 92.12 71 GLN A O 1
ATOM 542 N N . ALA A 1 72 ? 22.591 1.778 -37.444 1.00 92.50 72 ALA A N 1
ATOM 543 C CA . ALA A 1 72 ? 23.348 2.874 -38.050 1.00 92.50 72 ALA A CA 1
ATOM 544 C C . ALA A 1 72 ? 23.420 2.728 -39.579 1.00 92.50 72 ALA A C 1
ATOM 546 O O . ALA A 1 72 ? 23.094 3.656 -40.315 1.00 92.50 72 ALA A O 1
ATOM 547 N N . VAL A 1 73 ? 23.762 1.529 -40.066 1.00 90.56 73 VAL A N 1
ATOM 548 C CA . VAL A 1 73 ? 23.825 1.244 -41.508 1.00 90.56 73 VAL A CA 1
ATOM 549 C C . VAL A 1 73 ? 22.455 1.416 -42.168 1.00 90.56 73 VAL A C 1
ATOM 551 O O . VAL A 1 73 ? 22.377 2.006 -43.242 1.00 90.56 73 VAL A O 1
ATOM 554 N N . ARG A 1 74 ? 21.364 0.947 -41.544 1.00 91.81 74 ARG A N 1
ATOM 555 C CA . ARG A 1 74 ? 20.001 1.146 -42.073 1.00 91.81 74 ARG A CA 1
ATOM 556 C C . ARG A 1 74 ? 19.627 2.623 -42.146 1.00 91.81 74 ARG A C 1
ATOM 558 O O . ARG A 1 74 ? 19.194 3.055 -43.205 1.00 91.81 74 ARG A O 1
ATOM 565 N N . ASN A 1 75 ? 19.852 3.385 -41.074 1.00 93.75 75 ASN A N 1
ATOM 566 C CA . ASN A 1 75 ? 19.559 4.820 -41.027 1.00 93.75 75 ASN A CA 1
ATOM 567 C C . ASN A 1 75 ? 20.267 5.566 -42.161 1.00 93.75 75 ASN A C 1
ATOM 569 O O . ASN A 1 75 ? 19.652 6.358 -42.869 1.00 93.75 75 ASN A O 1
ATOM 573 N N . ILE A 1 76 ? 21.548 5.262 -42.368 1.00 93.19 76 ILE A N 1
ATOM 574 C CA . ILE A 1 76 ? 22.350 5.846 -43.438 1.00 93.19 76 ILE A CA 1
ATOM 575 C C . ILE A 1 76 ? 21.829 5.443 -44.821 1.00 93.19 76 ILE A C 1
ATOM 577 O O . ILE A 1 76 ? 21.631 6.305 -45.677 1.00 93.19 76 ILE A O 1
ATOM 581 N N . VAL A 1 77 ? 21.568 4.153 -45.052 1.00 90.19 77 VAL A N 1
ATOM 582 C CA . VAL A 1 77 ? 21.022 3.671 -46.332 1.00 90.19 77 VAL A CA 1
ATOM 583 C C . VAL A 1 77 ? 19.673 4.324 -46.629 1.00 90.19 77 VAL A C 1
ATOM 585 O O . VAL A 1 77 ? 19.450 4.757 -47.757 1.00 90.19 77 VAL A O 1
ATOM 588 N N . ASP A 1 78 ? 18.797 4.449 -45.634 1.00 92.25 78 ASP A N 1
ATOM 589 C CA . ASP A 1 78 ? 17.492 5.093 -45.783 1.00 92.25 78 ASP A CA 1
ATOM 590 C C . ASP A 1 78 ? 17.638 6.598 -46.059 1.00 92.25 78 ASP A C 1
ATOM 592 O O . ASP A 1 78 ? 17.009 7.114 -46.987 1.00 92.25 78 ASP A O 1
ATOM 596 N N . LYS A 1 79 ? 18.531 7.294 -45.342 1.00 92.12 79 LYS A N 1
ATOM 597 C CA . LYS A 1 79 ? 18.853 8.715 -45.562 1.00 92.12 79 LYS A CA 1
ATOM 598 C C . LYS A 1 79 ? 19.306 8.968 -47.000 1.00 92.12 79 LYS A C 1
ATOM 600 O O . LYS A 1 79 ? 18.766 9.845 -47.676 1.00 92.12 79 LYS A O 1
ATOM 605 N N . TYR A 1 80 ? 20.232 8.159 -47.511 1.00 89.38 80 TYR A N 1
ATOM 606 C CA . TYR A 1 80 ? 20.716 8.298 -48.884 1.00 89.38 80 TYR A CA 1
ATOM 607 C C . TYR A 1 80 ? 19.725 7.799 -49.934 1.00 89.38 80 TYR A C 1
ATOM 609 O O . TYR A 1 80 ? 19.670 8.361 -51.025 1.00 89.38 80 TYR A O 1
ATOM 617 N N . ARG A 1 81 ? 18.875 6.816 -49.617 1.00 89.81 81 ARG A N 1
ATOM 618 C CA . ARG A 1 81 ? 17.780 6.400 -50.502 1.00 89.81 81 ARG A CA 1
ATOM 619 C C . ARG A 1 81 ? 16.788 7.539 -50.740 1.00 89.81 81 ARG A C 1
ATOM 621 O O . ARG A 1 81 ? 16.322 7.705 -51.867 1.00 89.81 81 ARG A O 1
ATOM 628 N N . MET A 1 82 ? 16.491 8.339 -49.715 1.00 89.12 82 MET A N 1
ATOM 629 C CA . MET A 1 82 ? 15.658 9.537 -49.865 1.00 89.12 82 MET A CA 1
ATOM 630 C C . MET A 1 82 ? 16.351 10.624 -50.697 1.00 89.12 82 MET A C 1
ATOM 632 O O . MET A 1 82 ? 15.711 11.237 -51.548 1.00 89.12 82 MET A O 1
ATOM 636 N N . LEU A 1 83 ? 17.656 10.838 -50.500 1.00 87.81 83 LEU A N 1
ATOM 637 C CA . LEU A 1 83 ? 18.431 11.819 -51.273 1.00 87.81 83 LEU A CA 1
ATOM 638 C C . LEU A 1 83 ? 18.562 11.429 -52.753 1.00 87.81 83 LEU A C 1
ATOM 640 O O . LEU A 1 83 ? 18.410 12.281 -53.629 1.00 87.81 83 LEU A O 1
ATOM 644 N N . ALA A 1 84 ? 18.761 10.142 -53.043 1.00 86.44 84 ALA A N 1
ATOM 645 C CA . ALA A 1 84 ? 18.806 9.614 -54.404 1.00 86.44 84 ALA A CA 1
ATOM 646 C C . ALA A 1 84 ? 17.450 9.759 -55.120 1.00 86.44 84 ALA A C 1
ATOM 648 O O . ALA A 1 84 ? 17.405 10.114 -56.296 1.00 86.44 84 ALA A O 1
ATOM 649 N N . ALA A 1 85 ? 16.332 9.570 -54.406 1.00 85.31 85 ALA A N 1
ATOM 650 C CA . ALA A 1 85 ? 14.997 9.860 -54.940 1.00 85.31 85 ALA A CA 1
ATOM 651 C C . ALA A 1 85 ? 14.791 11.358 -55.255 1.00 85.31 85 ALA A C 1
ATOM 653 O O . ALA A 1 85 ? 13.972 11.697 -56.106 1.00 85.31 85 ALA A O 1
ATOM 654 N N . GLY A 1 86 ? 15.557 12.245 -54.609 1.00 84.94 86 GLY A N 1
ATOM 655 C CA . GLY A 1 86 ? 15.607 13.686 -54.872 1.00 84.94 86 GLY A CA 1
ATOM 656 C C . GLY A 1 86 ? 16.559 14.114 -55.998 1.00 84.94 86 GLY A C 1
ATOM 657 O O . GLY A 1 86 ? 16.730 15.312 -56.206 1.00 84.94 86 GLY A O 1
ATOM 658 N N . GLY A 1 87 ? 17.182 13.173 -56.721 1.00 83.69 87 GLY A N 1
ATOM 659 C CA . GLY A 1 87 ? 18.056 13.462 -57.866 1.00 83.69 87 GLY A CA 1
ATOM 660 C C . GLY A 1 87 ? 19.511 13.793 -57.516 1.00 83.69 87 GLY A C 1
ATOM 661 O O . GLY A 1 87 ? 20.247 14.271 -58.379 1.00 83.69 87 GLY A O 1
ATOM 662 N N . VAL A 1 88 ? 19.945 13.549 -56.276 1.00 75.19 88 VAL A N 1
ATOM 663 C CA . VAL A 1 88 ? 21.357 13.691 -55.888 1.00 75.19 88 VAL A CA 1
ATOM 664 C C . VAL A 1 88 ? 22.146 12.483 -56.412 1.00 75.19 88 VAL A C 1
ATOM 666 O O . VAL A 1 88 ? 21.742 11.342 -56.193 1.00 75.19 88 VAL A O 1
ATOM 669 N N . GLY A 1 89 ? 23.233 12.745 -57.148 1.00 74.19 89 GLY A N 1
ATOM 670 C CA . GLY A 1 89 ? 24.081 11.730 -57.792 1.00 74.19 89 GLY A CA 1
ATOM 671 C C . GLY A 1 89 ? 24.933 10.893 -56.828 1.00 74.19 89 GLY A C 1
ATOM 672 O O . GLY A 1 89 ? 24.793 10.997 -55.611 1.00 74.19 89 GLY A O 1
ATOM 673 N N . ASP A 1 90 ? 25.818 10.063 -57.397 1.00 81.88 90 ASP A N 1
ATOM 674 C CA . ASP A 1 90 ? 26.650 9.089 -56.672 1.00 81.88 90 ASP A CA 1
ATOM 675 C C . ASP A 1 90 ? 27.356 9.691 -55.449 1.00 81.88 90 ASP A C 1
ATOM 677 O O . ASP A 1 90 ? 28.086 10.681 -55.534 1.00 81.88 90 ASP A O 1
ATOM 681 N N . ILE A 1 91 ? 27.145 9.050 -54.298 1.00 81.38 91 ILE A N 1
ATOM 682 C CA . ILE A 1 91 ? 27.711 9.466 -53.016 1.00 81.38 91 ILE A CA 1
ATOM 683 C C . ILE A 1 91 ? 29.132 8.904 -52.888 1.00 81.38 91 ILE A C 1
ATOM 685 O O . ILE A 1 91 ? 29.321 7.689 -52.997 1.00 81.38 91 ILE A O 1
ATOM 689 N N . PRO A 1 92 ? 30.140 9.746 -52.603 1.00 87.12 92 PRO A N 1
ATOM 690 C CA . PRO A 1 92 ? 31.495 9.286 -52.327 1.00 87.12 92 PRO A CA 1
ATOM 691 C C . PRO A 1 92 ? 31.554 8.304 -51.145 1.00 87.12 92 PRO A C 1
ATOM 693 O O . PRO A 1 92 ? 31.079 8.606 -50.051 1.00 87.12 92 PRO A O 1
ATOM 696 N N . GLU A 1 93 ? 32.222 7.162 -51.330 1.00 86.38 93 GLU A N 1
ATOM 697 C CA . GLU A 1 93 ? 32.331 6.095 -50.317 1.00 86.38 93 GLU A CA 1
ATOM 698 C C . GLU A 1 93 ? 32.932 6.579 -48.985 1.00 86.38 93 GLU A C 1
ATOM 700 O O . GLU A 1 93 ? 32.509 6.154 -47.912 1.00 86.38 93 GLU A O 1
ATOM 705 N N . HIS A 1 94 ? 33.887 7.512 -49.034 1.00 89.12 94 HIS A N 1
ATOM 706 C CA . HIS A 1 94 ? 34.505 8.054 -47.823 1.00 89.12 94 HIS A CA 1
ATOM 707 C C . HIS A 1 94 ? 33.499 8.810 -46.942 1.00 89.12 94 HIS A C 1
ATOM 709 O O . HIS A 1 94 ? 33.549 8.658 -45.725 1.00 89.12 94 HIS A O 1
ATOM 715 N N . LEU A 1 95 ? 32.563 9.564 -47.540 1.00 88.62 95 LEU A N 1
ATOM 716 C CA . LEU A 1 95 ? 31.537 10.302 -46.797 1.00 88.62 95 LEU A CA 1
ATOM 717 C C . LEU A 1 95 ? 30.600 9.335 -46.080 1.00 88.62 95 LEU A C 1
ATOM 719 O O . LEU A 1 95 ? 30.353 9.506 -44.887 1.00 88.62 95 LEU A O 1
ATOM 723 N N . LEU A 1 96 ? 30.191 8.268 -46.774 1.00 88.81 96 LEU A N 1
ATOM 724 C CA . LEU A 1 96 ? 29.350 7.206 -46.227 1.00 88.81 96 LEU A CA 1
ATOM 725 C C . LEU A 1 96 ? 29.972 6.576 -44.973 1.00 88.81 96 LEU A C 1
ATOM 727 O O . LEU A 1 96 ? 29.270 6.334 -43.992 1.00 88.81 96 LEU A O 1
ATOM 731 N N . GLN A 1 97 ? 31.284 6.326 -44.987 1.00 88.69 97 GLN A N 1
ATOM 732 C CA . GLN A 1 97 ? 31.996 5.752 -43.843 1.00 88.69 97 GLN A CA 1
ATOM 733 C C . GLN A 1 97 ? 32.037 6.712 -42.647 1.00 88.69 97 GLN A C 1
ATOM 735 O O . GLN A 1 97 ? 31.779 6.284 -41.520 1.00 88.69 97 GLN A O 1
ATOM 740 N N . THR A 1 98 ? 32.328 7.998 -42.876 1.00 92.50 98 THR A N 1
ATOM 741 C CA . THR A 1 98 ? 32.315 9.015 -41.809 1.00 92.50 98 THR A CA 1
ATOM 742 C C . THR A 1 98 ? 30.930 9.190 -41.202 1.00 92.50 98 THR A C 1
ATOM 744 O O . THR A 1 98 ? 30.814 9.117 -39.980 1.00 92.50 98 THR A O 1
ATOM 747 N N . GLU A 1 99 ? 29.887 9.342 -42.024 1.00 92.00 99 GLU A N 1
ATOM 748 C CA . GLU A 1 99 ? 28.515 9.497 -41.527 1.00 92.00 99 GLU A CA 1
ATOM 749 C C . GLU A 1 99 ? 28.040 8.234 -40.792 1.00 92.00 99 GLU A C 1
ATOM 751 O O . GLU A 1 99 ? 27.467 8.328 -39.713 1.00 92.00 99 GLU A O 1
ATOM 756 N N . SER A 1 100 ? 28.352 7.033 -41.298 1.00 89.12 100 SER A N 1
ATOM 757 C CA . SER A 1 100 ? 27.991 5.777 -40.614 1.00 89.12 100 SER A CA 1
ATOM 758 C C . SER A 1 100 ? 28.670 5.629 -39.253 1.00 89.12 100 SER A C 1
ATOM 760 O O . SER A 1 100 ? 28.074 5.106 -38.310 1.00 89.12 100 SER A O 1
ATOM 762 N N . LEU A 1 101 ? 29.922 6.080 -39.136 1.00 91.69 101 LEU A N 1
ATOM 763 C CA . LEU A 1 101 ? 30.641 6.079 -37.866 1.00 91.69 101 LEU A CA 1
ATOM 764 C C . LEU A 1 101 ? 30.054 7.098 -36.883 1.00 91.69 101 LEU A C 1
ATOM 766 O O . LEU A 1 101 ? 30.014 6.823 -35.683 1.00 91.69 101 LEU A O 1
ATOM 770 N N . GLU A 1 102 ? 29.641 8.265 -37.371 1.00 95.38 102 GLU A N 1
ATOM 771 C CA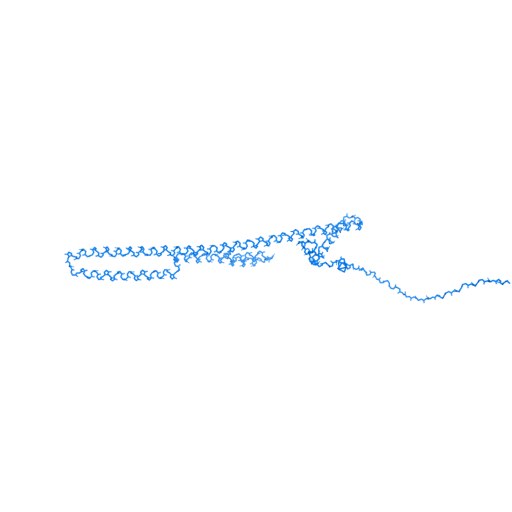 . GLU A 1 102 ? 29.001 9.307 -36.567 1.00 95.38 102 GLU A CA 1
ATOM 772 C C . GLU A 1 102 ? 27.648 8.831 -36.026 1.00 95.38 102 GLU A C 1
ATOM 774 O O . GLU A 1 102 ? 27.475 8.785 -34.809 1.00 95.38 102 GLU A O 1
ATOM 779 N N . GLU A 1 103 ? 26.771 8.314 -36.888 1.00 92.31 103 GLU A N 1
ATOM 780 C CA . GLU A 1 103 ? 25.482 7.723 -36.497 1.00 92.31 103 GLU A CA 1
ATOM 781 C C . GLU A 1 103 ? 25.654 6.590 -35.476 1.00 92.31 103 GLU A C 1
ATOM 783 O O . GLU A 1 103 ? 24.942 6.511 -34.474 1.00 92.31 103 GLU A O 1
ATOM 788 N N . PHE A 1 104 ? 26.644 5.713 -35.677 1.00 93.44 104 PHE A N 1
ATOM 789 C CA . PHE A 1 104 ? 26.935 4.658 -34.709 1.00 93.44 104 PHE A CA 1
ATOM 790 C C . PHE A 1 104 ? 27.355 5.221 -33.342 1.00 93.44 104 PHE A C 1
ATOM 792 O O . PHE A 1 104 ? 26.920 4.711 -32.306 1.00 93.44 104 PHE A O 1
ATOM 799 N N . LYS A 1 105 ? 28.191 6.269 -33.312 1.00 94.19 105 LYS A N 1
ATOM 800 C CA . LYS A 1 105 ? 28.606 6.925 -32.060 1.00 94.19 105 LYS A CA 1
ATOM 801 C C . LYS A 1 105 ? 27.426 7.584 -31.354 1.00 94.19 105 LYS A C 1
ATOM 803 O O . LYS A 1 105 ? 27.327 7.461 -30.133 1.00 94.19 105 LYS A O 1
ATOM 808 N N . GLU A 1 106 ? 26.535 8.233 -32.095 1.00 95.38 106 GLU A N 1
ATOM 809 C CA . GLU A 1 106 ? 25.324 8.839 -31.541 1.00 95.38 106 GLU A CA 1
ATOM 810 C C . GLU A 1 106 ? 24.391 7.785 -30.940 1.00 95.38 106 GLU A C 1
ATOM 812 O O . GLU A 1 106 ? 24.002 7.896 -29.775 1.00 95.38 106 GLU A O 1
ATOM 817 N N . LEU A 1 107 ? 24.100 6.709 -31.679 1.00 93.38 107 LEU A N 1
ATOM 818 C CA . LEU A 1 107 ? 23.282 5.598 -31.185 1.00 93.38 107 LEU A CA 1
ATOM 819 C C . LEU A 1 107 ? 23.903 4.942 -29.943 1.00 93.38 107 LEU A C 1
ATOM 821 O O . LEU A 1 107 ? 23.200 4.614 -28.983 1.00 93.38 107 LEU A O 1
ATOM 825 N N . LEU A 1 108 ? 25.229 4.788 -29.919 1.00 92.19 108 LEU A N 1
ATOM 826 C CA . LEU A 1 108 ? 25.953 4.280 -28.757 1.00 92.19 108 LEU A CA 1
ATOM 827 C C . LEU A 1 108 ? 25.810 5.212 -27.545 1.00 92.19 108 LEU A C 1
ATOM 829 O O . LEU A 1 108 ? 25.584 4.739 -26.428 1.00 92.19 108 LEU A O 1
ATOM 833 N N . GLN A 1 109 ? 25.922 6.525 -27.748 1.00 93.88 109 GLN A N 1
ATOM 834 C CA . GLN A 1 109 ? 25.747 7.519 -26.692 1.00 93.88 109 GLN A CA 1
ATOM 835 C C . GLN A 1 109 ? 24.317 7.50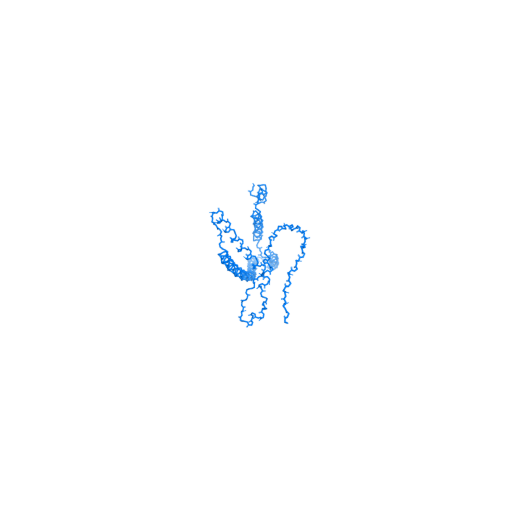3 -26.142 1.00 93.88 109 GLN A C 1
ATOM 837 O O . GLN A 1 109 ? 24.135 7.461 -24.923 1.00 93.88 109 GLN A O 1
ATOM 842 N N . GLN A 1 110 ? 23.309 7.473 -27.015 1.00 93.88 110 GLN A N 1
ATOM 843 C CA . GLN A 1 110 ? 21.899 7.379 -26.626 1.00 93.88 110 GLN A CA 1
ATOM 844 C C . GLN A 1 110 ? 21.618 6.103 -25.831 1.00 93.88 110 GLN A C 1
ATOM 846 O O . GLN A 1 110 ? 20.954 6.143 -24.792 1.00 93.88 110 GLN A O 1
ATOM 851 N N . TYR A 1 111 ? 22.171 4.969 -26.268 1.00 93.00 111 TYR A N 1
ATOM 852 C CA . TYR A 1 111 ? 22.055 3.715 -25.533 1.00 93.00 111 TYR A CA 1
ATOM 853 C C . TYR A 1 111 ? 22.666 3.828 -24.132 1.00 93.00 111 TYR A C 1
ATOM 855 O O . TYR A 1 111 ? 22.034 3.434 -23.155 1.00 93.00 111 TYR A O 1
ATOM 863 N N . GLN A 1 112 ? 23.869 4.394 -24.006 1.00 91.38 112 GLN A N 1
ATOM 864 C CA . GLN A 1 112 ? 24.519 4.570 -22.704 1.00 91.38 112 GLN A CA 1
ATOM 865 C C . GLN A 1 112 ? 23.722 5.492 -21.778 1.00 91.38 112 GLN A C 1
ATOM 867 O O . GLN A 1 112 ? 23.601 5.199 -20.590 1.00 91.38 112 GLN A O 1
ATOM 872 N N . GLN A 1 113 ? 23.164 6.584 -22.304 1.00 92.44 113 GLN A N 1
ATOM 873 C CA . GLN A 1 113 ? 22.297 7.481 -21.539 1.00 92.44 113 GLN A CA 1
ATOM 874 C C . GLN A 1 113 ? 21.027 6.764 -21.074 1.00 92.44 113 GLN A C 1
ATOM 876 O O . GLN A 1 113 ? 20.679 6.844 -19.900 1.00 92.44 113 GLN A O 1
ATOM 881 N N . THR A 1 114 ? 20.390 5.997 -21.959 1.00 92.50 114 THR A N 1
ATOM 882 C CA . THR A 1 114 ? 19.187 5.217 -21.639 1.00 92.50 114 THR A CA 1
ATOM 883 C C . THR A 1 114 ? 19.481 4.143 -20.593 1.00 92.50 114 THR A C 1
ATOM 885 O O . THR A 1 114 ? 18.713 3.969 -19.652 1.00 92.50 114 THR A O 1
ATOM 888 N N . ALA A 1 115 ? 20.612 3.444 -20.710 1.00 88.69 115 ALA A N 1
ATOM 889 C CA . ALA A 1 115 ? 21.031 2.433 -19.746 1.00 88.69 115 ALA A CA 1
ATOM 890 C C . ALA A 1 115 ? 21.301 3.037 -18.358 1.00 88.69 115 ALA A C 1
ATOM 892 O O . ALA A 1 115 ? 20.903 2.450 -17.355 1.00 88.69 115 ALA A O 1
ATOM 893 N N . ARG A 1 116 ? 21.925 4.223 -18.298 1.00 91.19 116 ARG A N 1
ATOM 894 C CA . ARG A 1 116 ? 22.107 4.971 -17.043 1.00 91.19 116 ARG A CA 1
ATOM 895 C C . ARG A 1 116 ? 20.769 5.387 -16.447 1.00 91.19 116 ARG A C 1
ATOM 897 O O . ARG A 1 116 ? 20.495 5.029 -15.313 1.00 91.19 116 ARG A O 1
ATOM 904 N N . ALA A 1 117 ? 19.907 6.025 -17.236 1.00 91.38 117 ALA A N 1
ATOM 905 C CA . ALA A 1 117 ? 18.583 6.440 -16.781 1.00 91.38 117 ALA A CA 1
ATOM 906 C C . ALA A 1 117 ? 17.750 5.255 -16.266 1.00 91.38 117 ALA A C 1
ATOM 908 O O . ALA A 1 117 ? 17.053 5.378 -15.264 1.00 91.38 117 ALA A O 1
ATOM 909 N N . LYS A 1 118 ? 17.853 4.087 -16.914 1.00 92.31 118 LYS A N 1
ATOM 910 C CA . LYS A 1 118 ? 17.205 2.858 -16.450 1.00 92.31 118 LYS A CA 1
ATOM 911 C C . LYS A 1 118 ? 17.769 2.387 -15.106 1.00 92.31 118 LYS A C 1
ATOM 913 O O . LYS A 1 118 ? 16.990 2.067 -14.219 1.00 92.31 118 LYS A O 1
ATOM 918 N N . SER A 1 119 ? 19.092 2.373 -14.950 1.00 91.88 119 SER A N 1
ATOM 919 C CA . SER A 1 119 ? 19.741 2.032 -13.678 1.00 91.88 119 SER A CA 1
ATOM 920 C C . SER A 1 119 ? 19.331 2.991 -12.555 1.00 91.88 119 SER A C 1
ATOM 922 O O . SER A 1 119 ? 19.043 2.544 -11.450 1.00 91.88 119 SER A O 1
ATOM 924 N N . ASP A 1 120 ? 19.275 4.294 -12.827 1.00 91.00 120 ASP A N 1
ATOM 925 C CA . ASP A 1 120 ? 18.865 5.305 -11.845 1.00 91.00 120 ASP A CA 1
ATOM 926 C C . ASP A 1 120 ? 17.377 5.139 -11.474 1.00 91.00 120 ASP A C 1
ATOM 928 O O . ASP A 1 120 ? 16.986 5.271 -10.312 1.00 91.00 120 ASP A O 1
ATOM 932 N N . LEU A 1 121 ? 16.532 4.776 -12.446 1.00 90.94 121 LEU A N 1
ATOM 933 C CA . LEU A 1 121 ? 15.122 4.463 -12.211 1.00 90.94 121 LEU A CA 1
ATOM 934 C C . LEU A 1 121 ? 14.950 3.203 -11.350 1.00 90.94 121 LEU A C 1
ATOM 936 O O . LEU A 1 121 ? 14.107 3.176 -10.457 1.00 90.94 121 LEU A O 1
ATOM 940 N N . GLU A 1 122 ? 15.744 2.161 -11.598 1.00 92.75 122 GLU A N 1
ATOM 941 C CA . GLU A 1 122 ? 15.729 0.933 -10.797 1.00 92.75 122 GLU A CA 1
ATOM 942 C C . GLU A 1 122 ? 16.145 1.230 -9.346 1.00 92.75 122 GLU A C 1
ATOM 944 O O . GLU A 1 122 ? 15.427 0.849 -8.422 1.00 92.75 122 GLU A O 1
ATOM 949 N N . GLN A 1 123 ? 17.214 2.009 -9.138 1.00 92.19 123 GLN A N 1
ATOM 950 C CA . GLN A 1 123 ? 17.659 2.429 -7.802 1.00 92.19 123 GLN A CA 1
ATOM 951 C C . GLN A 1 123 ? 16.615 3.278 -7.065 1.00 92.19 123 GLN A C 1
ATOM 953 O O . GLN A 1 123 ? 16.366 3.068 -5.880 1.00 92.19 123 GLN A O 1
ATOM 958 N N . THR A 1 124 ? 15.978 4.230 -7.751 1.00 92.94 124 THR A N 1
ATOM 959 C CA . THR A 1 124 ? 14.924 5.061 -7.140 1.00 92.94 124 THR A CA 1
ATOM 960 C C . THR A 1 124 ? 13.667 4.252 -6.827 1.00 92.94 124 THR A C 1
ATOM 962 O O . THR A 1 124 ? 13.047 4.468 -5.789 1.00 92.94 124 THR A O 1
ATOM 965 N N . THR A 1 125 ? 13.313 3.278 -7.670 1.00 93.50 125 THR A N 1
ATOM 966 C CA . THR A 1 125 ? 12.201 2.352 -7.408 1.00 93.50 125 THR A CA 1
ATOM 967 C C . THR A 1 125 ? 12.480 1.478 -6.185 1.00 93.50 125 THR A C 1
ATOM 969 O O . THR A 1 125 ? 11.588 1.286 -5.361 1.00 93.50 125 THR A O 1
ATOM 972 N N . GLU A 1 126 ? 13.707 0.973 -6.035 1.00 94.06 126 GLU A N 1
ATOM 973 C CA . GLU A 1 126 ? 14.121 0.198 -4.860 1.00 94.06 126 GLU A CA 1
ATOM 974 C C . GLU A 1 126 ? 14.088 1.050 -3.581 1.00 94.06 126 GLU A C 1
ATOM 976 O O . GLU A 1 126 ? 13.511 0.625 -2.579 1.00 94.06 126 GLU A O 1
ATOM 981 N N . ALA A 1 127 ? 14.611 2.281 -3.636 1.00 94.69 127 ALA A N 1
ATOM 982 C CA . ALA A 1 127 ? 14.570 3.220 -2.515 1.00 94.69 127 ALA A CA 1
ATOM 983 C C . ALA A 1 127 ? 13.126 3.526 -2.077 1.00 94.69 127 ALA A C 1
ATOM 985 O O . ALA A 1 127 ? 12.784 3.338 -0.910 1.00 94.69 127 ALA A O 1
ATOM 986 N N . LEU A 1 128 ? 12.242 3.884 -3.015 1.00 93.75 128 LEU A N 1
ATOM 987 C CA . LEU A 1 128 ? 10.821 4.114 -2.725 1.00 93.75 128 LEU A CA 1
ATOM 988 C C . LEU A 1 128 ? 10.123 2.853 -2.197 1.00 93.75 128 LEU A C 1
ATOM 990 O O . LEU A 1 128 ? 9.258 2.940 -1.328 1.00 93.75 128 LEU A O 1
ATOM 994 N N . GLY A 1 129 ? 10.501 1.673 -2.695 1.00 93.38 129 GLY A N 1
ATOM 995 C CA . GLY A 1 129 ? 10.013 0.392 -2.188 1.00 93.38 129 GLY A CA 1
ATOM 996 C C . GLY A 1 129 ? 10.358 0.181 -0.712 1.00 93.38 129 GLY A C 1
ATOM 997 O O . GLY A 1 129 ? 9.493 -0.239 0.060 1.00 93.38 129 GLY A O 1
ATOM 998 N N . SER A 1 130 ? 11.587 0.518 -0.308 1.00 94.94 130 SER A N 1
ATOM 999 C CA . SER A 1 130 ? 12.005 0.463 1.098 1.00 94.94 130 SER A CA 1
ATOM 1000 C C . SER A 1 130 ? 11.275 1.488 1.971 1.00 94.94 130 SER A C 1
ATOM 1002 O O . SER A 1 130 ? 10.739 1.116 3.011 1.00 94.94 130 SER A O 1
ATOM 1004 N N . GLU A 1 131 ? 11.125 2.733 1.507 1.00 95.31 131 GLU A N 1
ATOM 1005 C CA . GLU A 1 131 ? 10.390 3.777 2.236 1.00 95.31 131 GLU A CA 1
ATOM 1006 C C . GLU A 1 131 ? 8.914 3.404 2.435 1.00 95.31 131 GLU A C 1
ATOM 1008 O O . GLU A 1 131 ? 8.356 3.583 3.518 1.00 95.31 131 GLU A O 1
ATOM 1013 N N . LEU A 1 132 ? 8.268 2.831 1.412 1.00 92.75 132 LEU A N 1
ATOM 1014 C CA . LEU A 1 132 ? 6.895 2.334 1.527 1.00 92.75 132 LEU A CA 1
ATOM 1015 C C . LEU A 1 132 ? 6.780 1.197 2.542 1.00 92.75 132 LEU A C 1
ATOM 1017 O O . LEU A 1 132 ? 5.790 1.135 3.273 1.00 92.75 132 LEU A O 1
ATOM 1021 N N . HIS A 1 133 ? 7.764 0.300 2.589 1.00 95.44 133 HIS A N 1
ATOM 1022 C CA . HIS A 1 133 ? 7.789 -0.774 3.574 1.00 95.44 133 HIS A CA 1
ATOM 1023 C C . HIS A 1 133 ? 7.919 -0.228 5.003 1.00 95.44 133 HIS A C 1
ATOM 1025 O O . HIS A 1 133 ? 7.159 -0.638 5.886 1.00 95.44 133 HIS A O 1
ATOM 1031 N N . ASP A 1 134 ? 8.811 0.741 5.215 1.00 95.31 134 ASP A N 1
ATOM 1032 C CA . ASP A 1 134 ? 9.007 1.391 6.512 1.00 95.31 134 ASP A CA 1
ATOM 1033 C C . ASP A 1 134 ? 7.730 2.107 6.974 1.00 95.31 134 ASP A C 1
ATOM 1035 O O . ASP A 1 134 ? 7.252 1.873 8.087 1.00 95.31 134 ASP A O 1
ATOM 1039 N N . LEU A 1 135 ? 7.090 2.876 6.086 1.00 92.12 135 LEU A N 1
ATOM 1040 C CA . LEU A 1 135 ? 5.819 3.549 6.375 1.00 92.12 135 LEU A CA 1
ATOM 1041 C C . LEU A 1 135 ? 4.688 2.563 6.700 1.00 92.12 135 LEU A C 1
ATOM 1043 O O . LEU A 1 135 ? 3.876 2.820 7.590 1.00 92.12 135 LEU A O 1
ATOM 1047 N N . GLN A 1 136 ? 4.615 1.425 6.006 1.00 92.25 136 GLN A N 1
ATOM 1048 C CA . GLN A 1 136 ? 3.635 0.380 6.315 1.00 92.25 136 GLN A CA 1
ATOM 1049 C C . GLN A 1 136 ? 3.882 -0.246 7.691 1.00 92.25 136 GLN A C 1
ATOM 1051 O O . GLN A 1 136 ? 2.928 -0.477 8.440 1.00 92.25 136 GLN A O 1
ATOM 1056 N N . SER A 1 137 ? 5.146 -0.500 8.035 1.00 96.75 137 SER A N 1
ATOM 1057 C CA . SER A 1 137 ? 5.543 -1.001 9.352 1.00 96.75 137 SER A CA 1
ATOM 1058 C C . SER A 1 137 ? 5.180 -0.003 10.458 1.00 96.75 137 SER A C 1
ATOM 1060 O O . SER A 1 137 ? 4.579 -0.388 11.465 1.00 96.75 137 SER A O 1
ATOM 1062 N N . ASP A 1 138 ? 5.470 1.282 10.266 1.00 94.38 138 ASP A N 1
ATOM 1063 C CA . ASP A 1 138 ? 5.158 2.325 11.245 1.00 94.38 138 ASP A CA 1
ATOM 1064 C C . ASP A 1 138 ? 3.652 2.534 11.411 1.00 94.38 138 ASP A C 1
ATOM 1066 O O . ASP A 1 138 ? 3.159 2.607 12.538 1.00 94.38 138 ASP A O 1
ATOM 1070 N N . LEU A 1 139 ? 2.886 2.503 10.319 1.00 90.25 139 LEU A N 1
ATOM 1071 C CA . LEU A 1 139 ? 1.426 2.560 10.372 1.00 90.25 139 LEU A CA 1
ATOM 1072 C C . LEU A 1 139 ? 0.829 1.348 11.103 1.00 90.25 139 LEU A C 1
ATOM 1074 O O . LEU A 1 139 ? -0.136 1.492 11.857 1.00 90.25 139 LEU A O 1
ATOM 1078 N N . ALA A 1 140 ? 1.395 0.151 10.924 1.00 92.62 140 ALA A N 1
ATOM 1079 C CA . ALA A 1 140 ? 0.977 -1.036 11.669 1.00 92.62 140 ALA A CA 1
ATOM 1080 C C . ALA A 1 140 ? 1.283 -0.905 13.171 1.00 92.62 140 ALA A C 1
ATOM 1082 O O . ALA A 1 140 ? 0.432 -1.235 14.003 1.00 92.62 140 ALA A O 1
ATOM 1083 N N . ARG A 1 141 ? 2.461 -0.375 13.526 1.00 95.25 141 ARG A N 1
ATOM 1084 C CA . ARG A 1 141 ? 2.839 -0.086 14.920 1.00 95.25 141 ARG A CA 1
ATOM 1085 C C . ARG A 1 141 ? 1.915 0.948 15.553 1.00 95.25 141 ARG A C 1
ATOM 1087 O O . ARG A 1 141 ? 1.459 0.728 16.673 1.00 95.25 141 ARG A O 1
ATOM 1094 N N . GLN A 1 142 ? 1.602 2.026 14.838 1.00 91.50 142 GLN A N 1
ATOM 1095 C CA . GLN A 1 142 ? 0.700 3.071 15.314 1.00 91.50 142 GLN A CA 1
ATOM 1096 C C . GLN A 1 142 ? -0.709 2.522 15.540 1.00 91.50 142 GLN A C 1
ATOM 1098 O O . GLN A 1 142 ? -1.233 2.645 16.639 1.00 91.50 142 GLN A O 1
ATOM 1103 N N . LYS A 1 143 ? -1.275 1.788 14.574 1.00 87.62 143 LYS A N 1
ATOM 1104 C CA . LYS A 1 143 ? -2.581 1.128 14.753 1.00 87.62 143 LYS A CA 1
ATOM 1105 C C . LYS A 1 143 ? -2.616 0.211 15.973 1.00 87.62 143 LYS A C 1
ATOM 1107 O O . LYS A 1 143 ? -3.632 0.137 16.658 1.00 87.62 143 LYS A O 1
ATOM 1112 N N . GLN A 1 144 ? -1.524 -0.501 16.248 1.00 91.50 144 GLN A N 1
ATOM 1113 C CA . GLN A 1 144 ? -1.432 -1.349 17.433 1.00 91.50 144 GLN A CA 1
ATOM 1114 C C . GLN A 1 144 ? -1.342 -0.529 18.730 1.00 91.50 144 GLN A C 1
ATOM 1116 O O . GLN A 1 144 ? -1.893 -0.949 19.748 1.00 91.50 144 GLN A O 1
ATOM 1121 N N . ALA A 1 145 ? -0.633 0.601 18.718 1.00 92.06 145 ALA A N 1
ATOM 1122 C CA . ALA A 1 145 ? -0.550 1.510 19.856 1.00 92.06 145 ALA A CA 1
ATOM 1123 C C . ALA A 1 145 ? -1.916 2.143 20.156 1.00 92.06 145 ALA A C 1
ATOM 1125 O O . ALA A 1 145 ? -2.396 2.016 21.281 1.00 92.06 145 ALA A O 1
ATOM 1126 N N . ASP A 1 146 ? -2.575 2.690 19.134 1.00 86.56 146 ASP A N 1
ATOM 1127 C CA . ASP A 1 146 ? -3.901 3.301 19.232 1.00 86.56 146 ASP A CA 1
ATOM 1128 C C . ASP A 1 146 ? -4.934 2.281 19.730 1.00 86.56 146 ASP A C 1
ATOM 1130 O O . ASP A 1 146 ? -5.708 2.562 20.641 1.00 86.56 146 ASP A O 1
ATOM 1134 N N . ALA A 1 147 ? -4.908 1.046 19.212 1.00 85.62 147 ALA A N 1
ATOM 1135 C CA . ALA A 1 147 ? -5.801 -0.016 19.678 1.00 85.62 147 ALA A CA 1
ATOM 1136 C C . ALA A 1 147 ? -5.619 -0.328 21.175 1.00 85.62 147 ALA A C 1
ATOM 1138 O O . ALA A 1 147 ? -6.603 -0.536 21.884 1.00 85.62 147 ALA A O 1
ATOM 1139 N N . LYS A 1 148 ? -4.374 -0.331 21.672 1.00 87.94 148 LYS A N 1
ATOM 1140 C CA . LYS A 1 148 ? -4.079 -0.536 23.101 1.00 87.94 148 LYS A CA 1
ATOM 1141 C C . LYS A 1 148 ? -4.503 0.655 23.957 1.00 87.94 148 LYS A C 1
ATOM 1143 O O . LYS A 1 148 ? -4.886 0.463 25.108 1.00 87.94 148 LYS A O 1
ATOM 1148 N N . GLU A 1 149 ? -4.386 1.874 23.441 1.00 91.44 149 GLU A N 1
ATOM 1149 C CA . GLU A 1 149 ? -4.835 3.083 24.133 1.00 91.44 149 GLU A CA 1
ATOM 1150 C C . GLU A 1 149 ? -6.357 3.095 24.271 1.00 91.44 149 GLU A C 1
ATOM 1152 O O . GLU A 1 149 ? -6.863 3.180 25.389 1.00 91.44 149 GLU A O 1
ATOM 1157 N N . ILE A 1 150 ? -7.066 2.846 23.170 1.00 85.44 150 ILE A N 1
ATOM 1158 C CA . ILE A 1 150 ? -8.522 2.680 23.132 1.00 85.44 150 ILE A CA 1
ATOM 1159 C C . ILE A 1 150 ? -8.964 1.597 24.129 1.00 85.44 150 ILE A C 1
ATOM 1161 O O . ILE A 1 150 ? -9.861 1.824 24.940 1.00 85.44 150 ILE A O 1
ATOM 1165 N N . GLU A 1 151 ? -8.301 0.434 24.145 1.00 86.88 151 GLU A N 1
ATOM 1166 C CA . GLU A 1 151 ? -8.596 -0.634 25.109 1.00 86.88 151 GLU A CA 1
ATOM 1167 C C . GLU A 1 151 ? -8.445 -0.161 26.567 1.00 86.88 151 GLU A C 1
ATOM 1169 O O . GLU A 1 151 ? -9.309 -0.437 27.402 1.00 86.88 151 GLU A O 1
ATOM 1174 N N . ARG A 1 152 ? -7.385 0.592 26.891 1.00 88.19 152 ARG A N 1
ATOM 1175 C CA . ARG A 1 152 ? -7.175 1.142 28.242 1.00 88.19 152 ARG A CA 1
ATOM 1176 C C . ARG A 1 152 ? -8.245 2.156 28.629 1.00 88.19 152 ARG A C 1
ATOM 1178 O O . ARG A 1 152 ? -8.730 2.105 29.760 1.00 88.19 152 ARG A O 1
ATOM 1185 N N . GLU A 1 153 ? -8.604 3.063 27.726 1.00 88.12 153 GLU A N 1
ATOM 1186 C CA . GLU A 1 153 ? -9.643 4.066 27.970 1.00 88.12 153 GLU A CA 1
ATOM 1187 C C . GLU A 1 153 ? -11.006 3.415 28.206 1.00 88.12 153 GLU A C 1
ATOM 1189 O O . GLU A 1 153 ? -11.713 3.776 29.144 1.00 88.12 153 GLU A O 1
ATOM 1194 N N . LEU A 1 154 ? -11.340 2.382 27.435 1.00 85.19 154 LEU A N 1
ATOM 1195 C CA . LEU A 1 154 ? -12.575 1.623 27.618 1.00 85.19 154 LEU A CA 1
ATOM 1196 C C . LEU A 1 154 ? -12.601 0.863 28.937 1.00 85.19 154 LEU A C 1
ATOM 1198 O O . LEU A 1 154 ? -13.608 0.896 29.640 1.00 85.19 154 LEU A O 1
ATOM 1202 N N . LEU A 1 155 ? -11.498 0.216 29.323 1.00 85.31 155 LEU A N 1
ATOM 1203 C CA . LEU A 1 155 ? -11.395 -0.427 30.636 1.00 85.31 155 LEU A CA 1
ATOM 1204 C C . LEU A 1 155 ? -11.602 0.572 31.779 1.00 85.31 155 LEU A C 1
ATOM 1206 O O . LEU A 1 155 ? -12.215 0.228 32.792 1.00 85.31 155 LEU A O 1
ATOM 1210 N N . LYS A 1 156 ? -11.111 1.803 31.615 1.00 90.19 156 LYS A N 1
ATOM 1211 C CA . LYS A 1 156 ? -11.344 2.889 32.567 1.00 90.19 156 LYS A CA 1
ATOM 1212 C C . LYS A 1 156 ? -12.820 3.301 32.587 1.00 90.19 156 LYS A C 1
ATOM 1214 O O . LYS A 1 156 ? -13.400 3.345 33.668 1.00 90.19 156 LYS A O 1
ATOM 1219 N N . ALA A 1 157 ? -13.437 3.499 31.423 1.00 87.56 157 ALA A N 1
ATOM 1220 C CA . ALA A 1 157 ? -14.848 3.866 31.302 1.00 87.56 157 ALA A CA 1
ATOM 1221 C C . ALA A 1 157 ? -15.790 2.807 31.905 1.00 87.56 157 ALA A C 1
ATOM 1223 O O . ALA A 1 157 ? -16.714 3.153 32.638 1.00 87.56 157 ALA A O 1
ATOM 1224 N N . PHE A 1 158 ? -15.531 1.513 31.675 1.00 85.50 158 PHE A N 1
ATOM 1225 C CA . PHE A 1 158 ? -16.299 0.428 32.299 1.00 85.50 158 PHE A CA 1
ATOM 1226 C C . PHE A 1 158 ? -16.197 0.460 33.825 1.00 85.50 158 PHE A C 1
ATOM 1228 O O . PHE A 1 158 ? -17.208 0.305 34.504 1.00 85.50 158 PHE A O 1
ATOM 1235 N N . ARG A 1 159 ? -15.000 0.704 34.372 1.00 88.50 159 ARG A N 1
ATOM 1236 C CA . ARG A 1 159 ? -14.808 0.807 35.824 1.00 88.50 159 ARG A CA 1
ATOM 1237 C C . ARG A 1 159 ? -15.544 2.013 36.412 1.00 88.50 159 ARG A C 1
ATOM 1239 O O . ARG A 1 159 ? -16.122 1.904 37.487 1.00 88.50 159 ARG A O 1
ATOM 1246 N N . GLU A 1 160 ? -15.511 3.158 35.735 1.00 91.88 160 GLU A N 1
ATOM 1247 C CA . GLU A 1 160 ? -16.250 4.356 36.158 1.00 91.88 160 GLU A CA 1
ATOM 1248 C C . GLU A 1 160 ? -17.767 4.110 36.126 1.00 91.88 160 GLU A C 1
ATOM 1250 O O . GLU A 1 160 ? -18.471 4.477 37.065 1.00 91.88 160 GLU A O 1
ATOM 1255 N N . PHE A 1 161 ? -18.261 3.409 35.103 1.00 87.38 161 PHE A N 1
ATOM 1256 C CA . PHE A 1 161 ? -19.664 3.009 34.997 1.00 87.38 161 PHE A CA 1
ATOM 1257 C C . PHE A 1 161 ? -20.095 2.025 36.097 1.00 87.38 161 PHE A C 1
ATOM 1259 O O . PHE A 1 161 ? -21.157 2.207 36.689 1.00 87.38 161 PHE A O 1
ATOM 1266 N N . GLU A 1 162 ? -19.272 1.016 36.408 1.00 87.94 162 GLU A N 1
ATOM 1267 C CA . GLU A 1 162 ? -19.500 0.092 37.532 1.00 87.94 162 GLU A CA 1
ATOM 1268 C C . GLU A 1 162 ? -19.629 0.853 38.858 1.00 87.94 162 GLU A C 1
ATOM 1270 O O . GLU A 1 162 ? -20.583 0.640 39.604 1.00 87.94 162 GLU A O 1
ATOM 1275 N N . GLN A 1 163 ? -18.720 1.798 39.119 1.00 91.94 163 GLN A N 1
ATOM 1276 C CA . GLN A 1 163 ? -18.763 2.622 40.330 1.00 91.94 163 GLN A CA 1
ATOM 1277 C C . GLN A 1 163 ? -20.019 3.495 40.403 1.00 91.94 163 GLN A C 1
ATOM 1279 O O . GLN A 1 163 ? -20.578 3.672 41.485 1.00 91.94 163 GLN A O 1
ATOM 1284 N N . GLU A 1 164 ? -20.467 4.052 39.278 1.00 93.38 164 GLU A N 1
ATOM 1285 C CA . GLU A 1 164 ? -21.673 4.881 39.245 1.00 93.38 164 GLU A CA 1
ATOM 1286 C C . GLU A 1 164 ? -22.947 4.050 39.454 1.00 93.38 164 GLU A C 1
ATOM 1288 O O . GLU A 1 164 ? -23.843 4.458 40.196 1.00 93.38 164 GLU A O 1
ATOM 1293 N N . LEU A 1 165 ? -23.007 2.843 38.883 1.00 89.06 165 LEU A N 1
ATOM 1294 C CA . LEU A 1 165 ? -24.080 1.888 39.162 1.00 89.06 165 LEU A CA 1
ATOM 1295 C C . LEU A 1 165 ? -24.127 1.512 40.645 1.00 89.06 165 LEU A C 1
ATOM 1297 O O . LEU A 1 165 ? -25.200 1.569 41.246 1.00 89.06 165 LEU A O 1
ATOM 1301 N N . ASP A 1 166 ? -22.981 1.187 41.245 1.00 89.06 166 ASP A N 1
ATOM 1302 C CA . ASP A 1 166 ? -22.898 0.857 42.669 1.00 89.06 166 ASP A CA 1
ATOM 1303 C C . ASP A 1 166 ? -23.364 2.027 43.547 1.00 89.06 166 ASP A C 1
ATOM 1305 O O . ASP A 1 166 ? -24.147 1.824 44.477 1.00 89.06 166 ASP A O 1
ATOM 1309 N N . ARG A 1 167 ? -22.970 3.268 43.221 1.00 94.56 167 ARG A N 1
ATOM 1310 C CA . ARG A 1 167 ? -23.460 4.475 43.913 1.00 94.56 167 ARG A CA 1
ATOM 1311 C C . ARG A 1 167 ? -24.976 4.604 43.835 1.00 94.56 167 ARG A C 1
ATOM 1313 O O . ARG A 1 167 ? -25.613 4.901 44.845 1.00 94.56 167 ARG A O 1
ATOM 1320 N N . HIS A 1 168 ? -25.566 4.389 42.660 1.00 90.12 168 HIS A N 1
ATOM 1321 C CA . HIS A 1 168 ? -27.016 4.457 42.494 1.00 90.12 168 HIS A CA 1
ATOM 1322 C C . HIS A 1 168 ? -27.744 3.365 43.278 1.00 90.12 168 HIS A C 1
ATOM 1324 O O . HIS A 1 168 ? -28.768 3.657 43.899 1.00 90.12 168 HIS A O 1
ATOM 1330 N N . VAL A 1 169 ? -27.219 2.136 43.286 1.00 90.50 169 VAL A N 1
ATOM 1331 C CA . VAL A 1 169 ? -27.771 1.036 44.087 1.00 90.50 169 VAL A CA 1
ATOM 1332 C C . VAL A 1 169 ? -27.748 1.416 45.564 1.00 90.50 169 VAL A C 1
ATOM 1334 O O . VAL A 1 169 ? -28.808 1.456 46.185 1.00 90.50 169 VAL A O 1
ATOM 1337 N N . VAL A 1 170 ? -26.587 1.798 46.102 1.00 92.38 170 VAL A N 1
ATOM 1338 C CA . VAL A 1 170 ? -26.453 2.205 47.511 1.00 92.38 170 VAL A CA 1
ATOM 1339 C C . VAL A 1 170 ? -27.424 3.342 47.847 1.00 92.38 170 VAL A C 1
ATOM 1341 O O . VAL A 1 170 ? -28.200 3.222 48.789 1.00 92.38 170 VAL A O 1
ATOM 1344 N N . ALA A 1 171 ? -27.498 4.392 47.024 1.00 93.31 171 ALA A N 1
ATOM 1345 C CA . ALA A 1 171 ? -28.387 5.529 47.271 1.00 93.31 171 ALA A CA 1
ATOM 1346 C C . ALA A 1 171 ? -29.885 5.156 47.282 1.00 93.31 171 ALA A C 1
ATOM 1348 O O . ALA A 1 171 ? -30.675 5.756 48.017 1.00 93.31 171 ALA A O 1
ATOM 1349 N N . VAL A 1 172 ? -30.311 4.193 46.458 1.00 93.44 172 VAL A N 1
ATOM 1350 C CA . VAL A 1 172 ? -31.701 3.703 46.449 1.00 93.44 172 VAL A CA 1
ATOM 1351 C C . VAL A 1 172 ? -31.998 2.896 47.714 1.00 93.44 172 VAL A C 1
ATOM 1353 O O . VAL A 1 172 ? -33.053 3.090 48.327 1.00 93.44 172 VAL A O 1
ATOM 1356 N N . PHE A 1 173 ? -31.076 2.024 48.122 1.00 93.44 173 PHE A N 1
ATOM 1357 C CA . PHE A 1 173 ? -31.243 1.177 49.300 1.00 93.44 173 PHE A CA 1
ATOM 1358 C C . PHE A 1 173 ? -31.136 1.965 50.612 1.00 93.44 173 PHE A C 1
ATOM 1360 O O . PHE A 1 173 ? -31.965 1.752 51.491 1.00 93.44 173 PHE A O 1
ATOM 1367 N N . GLU A 1 174 ? -30.260 2.967 50.715 1.00 93.38 174 GLU A N 1
ATOM 1368 C CA . GLU A 1 174 ? -30.187 3.889 51.862 1.00 93.38 174 GLU A CA 1
ATOM 1369 C C . GLU A 1 174 ? -31.487 4.685 52.062 1.00 93.38 174 GLU A C 1
ATOM 1371 O O . GLU A 1 174 ? -31.993 4.813 53.185 1.00 93.38 174 GLU A O 1
ATOM 1376 N N . LYS A 1 175 ? -32.079 5.190 50.967 1.00 92.19 175 LYS A N 1
ATOM 1377 C CA . LYS A 1 175 ? -33.391 5.859 51.012 1.00 92.19 175 LYS A CA 1
ATOM 1378 C C . LYS A 1 175 ? -34.477 4.904 51.502 1.00 92.19 175 LYS A C 1
ATOM 1380 O O . LYS A 1 175 ? -35.302 5.286 52.329 1.00 92.19 175 LYS A O 1
ATOM 1385 N N . ARG A 1 176 ? -34.471 3.657 51.018 1.00 88.81 176 ARG A N 1
ATOM 1386 C CA . ARG A 1 176 ? -35.430 2.619 51.424 1.00 88.81 176 ARG A CA 1
ATOM 1387 C C . ARG A 1 176 ? -35.245 2.217 52.891 1.00 88.81 176 ARG A C 1
ATOM 1389 O O . ARG A 1 176 ? -36.236 2.069 53.599 1.00 88.81 176 ARG A O 1
ATOM 1396 N N . GLU A 1 177 ? -34.003 2.072 53.349 1.00 90.94 177 GLU A N 1
ATOM 1397 C CA . GLU A 1 177 ? -33.664 1.717 54.730 1.00 90.94 177 GLU A CA 1
ATOM 1398 C C . GLU A 1 177 ? -34.104 2.815 55.704 1.00 90.94 177 GLU A C 1
ATOM 1400 O O . GLU A 1 177 ? -34.689 2.503 56.738 1.00 90.94 177 GLU A O 1
ATOM 1405 N N . THR A 1 178 ? -33.897 4.091 55.358 1.00 92.12 178 THR A N 1
ATOM 1406 C CA . THR A 1 178 ? -34.362 5.232 56.169 1.00 92.12 178 THR A CA 1
ATOM 1407 C C . THR A 1 178 ? -35.883 5.210 56.350 1.00 92.12 178 THR A C 1
ATOM 1409 O O . THR A 1 178 ? -36.360 5.296 57.476 1.00 92.12 178 THR A O 1
ATOM 1412 N N . ILE A 1 179 ? -36.644 4.997 55.268 1.00 90.69 179 ILE A N 1
ATOM 1413 C CA . ILE A 1 179 ? -38.118 4.920 55.315 1.00 90.69 179 ILE A CA 1
ATOM 1414 C C . ILE A 1 179 ? -38.593 3.732 56.172 1.00 90.69 179 ILE A C 1
ATOM 1416 O O . ILE A 1 179 ? -39.560 3.841 56.926 1.00 90.69 179 ILE A O 1
ATOM 1420 N N . LEU A 1 180 ? -37.925 2.579 56.067 1.00 91.56 180 LEU A N 1
ATOM 1421 C CA . LEU A 1 180 ? -38.330 1.366 56.781 1.00 91.56 180 LEU A CA 1
ATOM 1422 C C . LEU A 1 180 ? -37.916 1.354 58.249 1.00 91.56 180 LEU A C 1
ATOM 1424 O O . LEU A 1 180 ? -38.643 0.784 59.053 1.00 91.56 180 LEU A O 1
ATOM 1428 N N . LYS A 1 181 ? -36.806 1.99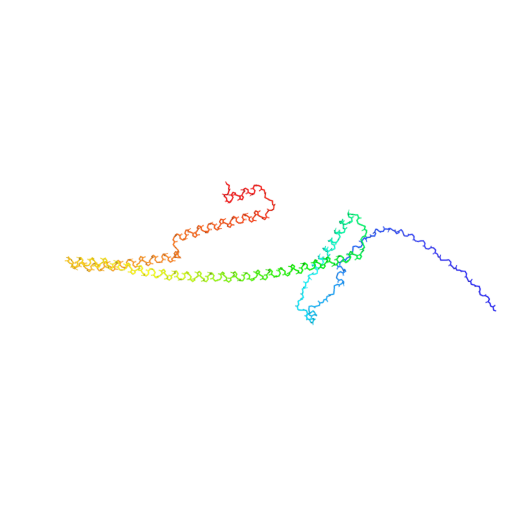5 58.629 1.00 90.88 181 LYS A N 1
ATOM 1429 C CA . LYS A 1 181 ? -36.388 2.093 60.038 1.00 90.88 181 LYS A CA 1
ATOM 1430 C C . LYS A 1 181 ? -37.452 2.734 60.922 1.00 90.88 181 LYS A C 1
ATOM 1432 O O . LYS A 1 181 ? -37.599 2.331 62.070 1.00 90.88 181 LYS A O 1
ATOM 1437 N N . GLU A 1 182 ? -38.195 3.696 60.384 1.00 89.31 182 GLU A N 1
ATOM 1438 C CA . GLU A 1 182 ? -39.251 4.403 61.113 1.00 89.31 182 GLU A CA 1
ATOM 1439 C C . GLU A 1 182 ? -40.532 3.568 61.263 1.00 89.31 182 GLU A C 1
ATOM 1441 O O . GLU A 1 182 ? -41.254 3.729 62.242 1.00 89.31 182 GLU A O 1
ATOM 1446 N N . SER A 1 183 ? -40.809 2.663 60.316 1.00 92.75 183 SER A N 1
ATOM 1447 C CA . SER A 1 183 ? -42.083 1.925 60.251 1.00 92.75 183 SER A CA 1
ATOM 1448 C C . SER A 1 183 ? -41.967 0.454 60.676 1.00 92.75 183 SER A C 1
ATOM 1450 O O . SER A 1 183 ? -42.816 -0.052 61.405 1.00 92.75 183 SER A O 1
ATOM 1452 N N . HIS A 1 184 ? -40.922 -0.245 60.221 1.00 93.75 184 HIS A N 1
ATOM 1453 C CA . HIS A 1 184 ? -40.736 -1.694 60.347 1.00 93.75 184 HIS A CA 1
ATOM 1454 C C . HIS A 1 184 ? -39.237 -2.058 60.438 1.00 93.75 184 HIS A C 1
ATOM 1456 O O . HIS A 1 184 ? -38.613 -2.367 59.418 1.00 93.75 184 HIS A O 1
ATOM 1462 N N . PRO A 1 185 ? -38.633 -2.069 61.641 1.00 88.38 185 PRO A N 1
ATOM 1463 C CA . PRO A 1 185 ? -37.200 -2.330 61.800 1.00 88.38 185 PRO A CA 1
ATOM 1464 C C . PRO A 1 185 ? -36.783 -3.735 61.336 1.00 88.38 185 PRO A C 1
ATOM 1466 O O . PRO A 1 185 ? -35.672 -3.903 60.835 1.00 88.38 185 PRO A O 1
ATOM 1469 N N . GLU A 1 186 ? -37.672 -4.728 61.420 1.00 89.75 186 GLU A N 1
ATOM 1470 C CA . GLU A 1 186 ? -37.420 -6.100 60.947 1.00 89.75 186 GLU A CA 1
ATOM 1471 C C . GLU A 1 186 ? -37.206 -6.169 59.421 1.00 89.75 186 GLU A C 1
ATOM 1473 O O . GLU A 1 186 ? -36.367 -6.935 58.948 1.00 89.75 186 GLU A O 1
ATOM 1478 N N . ALA A 1 187 ? -37.855 -5.289 58.648 1.00 89.38 187 ALA A N 1
ATOM 1479 C CA . ALA A 1 187 ? -37.730 -5.241 57.188 1.00 89.38 187 ALA A CA 1
ATOM 1480 C C . ALA A 1 187 ? -36.365 -4.702 56.704 1.00 89.38 187 ALA A C 1
ATOM 1482 O O . ALA A 1 187 ? -36.026 -4.815 55.525 1.00 89.38 187 ALA A O 1
ATOM 1483 N N . THR A 1 188 ? -35.553 -4.115 57.592 1.00 89.69 188 THR A N 1
ATOM 1484 C CA . THR A 1 188 ? -34.231 -3.571 57.226 1.00 89.69 188 THR A CA 1
ATOM 1485 C C . THR A 1 188 ? -33.229 -4.665 56.846 1.00 89.69 188 THR A C 1
ATOM 1487 O O . THR A 1 188 ? -32.400 -4.455 55.959 1.00 89.69 188 THR A O 1
ATOM 1490 N N . ALA A 1 189 ? -33.325 -5.848 57.463 1.00 90.19 189 ALA A N 1
ATOM 1491 C CA . ALA A 1 189 ? -32.474 -6.991 57.138 1.00 90.19 189 ALA A CA 1
ATOM 1492 C C . ALA A 1 189 ? -32.779 -7.543 55.735 1.00 90.19 189 ALA A C 1
ATOM 1494 O O . ALA A 1 189 ? -31.858 -7.809 54.963 1.00 90.19 189 ALA A O 1
ATOM 1495 N N . GLU A 1 190 ? -34.063 -7.640 55.379 1.00 89.62 190 GLU A N 1
ATOM 1496 C CA . GLU A 1 190 ? -34.504 -8.086 54.052 1.00 89.62 190 GLU A CA 1
ATOM 1497 C C . GLU A 1 190 ? -34.062 -7.115 52.950 1.00 89.62 190 GLU A C 1
ATOM 1499 O O . GLU A 1 190 ? -33.614 -7.540 51.885 1.00 89.62 190 GLU A O 1
ATOM 1504 N N . VAL A 1 191 ? -34.117 -5.805 53.215 1.00 91.12 191 VAL A N 1
ATOM 1505 C CA . VAL A 1 191 ? -33.647 -4.784 52.267 1.00 91.12 191 VAL A CA 1
ATOM 1506 C C . VAL A 1 191 ? -32.143 -4.879 52.032 1.00 91.12 191 VAL A C 1
ATOM 1508 O O . VAL A 1 191 ? -31.723 -4.836 50.879 1.00 91.12 191 VAL A O 1
ATOM 1511 N N . LYS A 1 192 ? -31.335 -5.110 53.073 1.00 90.19 192 LYS A N 1
ATOM 1512 C CA . LYS A 1 192 ? -29.895 -5.367 52.899 1.00 90.19 192 LYS A CA 1
ATOM 1513 C C . LYS A 1 192 ? -29.622 -6.647 52.114 1.00 90.19 192 LYS A C 1
ATOM 1515 O O . LYS A 1 192 ? -28.750 -6.668 51.253 1.00 90.19 192 LYS A O 1
ATOM 1520 N N . GLN A 1 193 ? -30.385 -7.711 52.361 1.00 92.25 193 GLN A N 1
ATOM 1521 C CA . GLN A 1 193 ? -30.257 -8.943 51.583 1.00 92.25 193 GLN A CA 1
ATOM 1522 C C . GLN A 1 193 ? -30.593 -8.713 50.100 1.00 92.25 193 GLN A C 1
ATOM 1524 O O . GLN A 1 193 ? -29.884 -9.205 49.222 1.00 92.25 193 GLN A O 1
ATOM 1529 N N . ALA A 1 194 ? -31.647 -7.947 49.811 1.00 89.38 194 ALA A N 1
ATOM 1530 C CA . ALA A 1 194 ? -32.020 -7.588 48.447 1.00 89.38 194 ALA A CA 1
ATOM 1531 C C . ALA A 1 194 ? -30.962 -6.702 47.765 1.00 89.38 194 ALA A C 1
ATOM 1533 O O . ALA A 1 194 ? -30.707 -6.889 46.574 1.00 89.38 194 ALA A O 1
ATOM 1534 N N . GLU A 1 195 ? -30.317 -5.792 48.504 1.00 90.38 195 GLU A N 1
ATOM 1535 C CA . GLU A 1 195 ? -29.204 -4.971 48.010 1.00 90.38 195 GLU A CA 1
ATOM 1536 C C . GLU A 1 195 ? -28.050 -5.848 47.520 1.00 90.38 195 GLU A C 1
ATOM 1538 O O . GLU A 1 195 ? -27.604 -5.715 46.380 1.00 90.38 195 GLU A O 1
ATOM 1543 N N . GLU A 1 196 ? -27.612 -6.795 48.349 1.00 90.31 196 GLU A N 1
ATOM 1544 C CA . GLU A 1 196 ? -26.501 -7.693 48.027 1.00 90.31 196 GLU A CA 1
ATOM 1545 C C . GLU A 1 196 ? -26.822 -8.610 46.837 1.00 90.31 196 GLU A C 1
ATOM 1547 O O . GLU A 1 196 ? -25.991 -8.811 45.945 1.00 90.31 196 GLU A O 1
ATOM 1552 N N . VAL A 1 197 ? -28.059 -9.114 46.751 1.00 91.56 197 VAL A N 1
ATOM 1553 C CA . VAL A 1 197 ? -28.510 -9.883 45.582 1.00 91.56 197 VAL A CA 1
ATOM 1554 C C . VAL A 1 197 ? -28.501 -9.018 44.321 1.00 91.56 197 VAL A C 1
ATOM 1556 O O . VAL A 1 197 ? -28.036 -9.480 43.274 1.00 91.56 197 VAL A O 1
ATOM 1559 N N . LEU A 1 198 ? -28.977 -7.771 44.400 1.00 88.75 198 LEU A N 1
ATOM 1560 C CA . LEU A 1 198 ? -29.023 -6.871 43.250 1.00 88.75 198 LEU A CA 1
ATOM 1561 C C . LEU A 1 198 ? -27.619 -6.478 42.778 1.00 88.75 198 LEU A C 1
ATOM 1563 O O . LEU A 1 198 ? -27.359 -6.565 41.577 1.00 88.75 198 LEU A O 1
ATOM 1567 N N . LYS A 1 199 ? -26.698 -6.141 43.693 1.00 87.75 199 LYS A N 1
ATOM 1568 C CA . LYS A 1 199 ? -25.275 -5.920 43.375 1.00 87.75 199 LYS A CA 1
ATOM 1569 C C . LYS A 1 199 ? -24.685 -7.125 42.644 1.00 87.75 199 LYS A C 1
ATOM 1571 O O . LYS A 1 199 ? -24.061 -6.977 41.595 1.00 87.75 199 LYS A O 1
ATOM 1576 N N . GLY A 1 200 ? -24.966 -8.337 43.131 1.00 88.19 200 GLY A N 1
ATOM 1577 C CA . GLY A 1 200 ? -24.536 -9.575 42.479 1.00 88.19 200 GLY A CA 1
ATOM 1578 C C . GLY A 1 200 ? -25.113 -9.768 41.069 1.00 88.19 200 GLY A C 1
ATOM 1579 O O . GLY A 1 200 ? -24.416 -10.254 40.177 1.00 88.19 200 GLY A O 1
ATOM 1580 N N . VAL A 1 201 ? -26.375 -9.394 40.834 1.00 89.31 201 VAL A N 1
ATOM 1581 C CA . VAL A 1 201 ? -27.000 -9.445 39.498 1.00 89.31 201 VAL A CA 1
ATOM 1582 C C . VAL A 1 201 ? -26.377 -8.411 38.560 1.00 89.31 201 VAL A C 1
ATOM 1584 O O . VAL A 1 201 ? -26.018 -8.767 37.438 1.00 89.31 201 VAL A O 1
ATOM 1587 N N . ILE A 1 202 ? -26.210 -7.168 39.015 1.00 84.81 202 ILE A N 1
ATOM 1588 C CA . ILE A 1 202 ? -25.620 -6.078 38.229 1.00 84.81 202 ILE A CA 1
ATOM 1589 C C . ILE A 1 202 ? -24.183 -6.425 37.841 1.00 84.81 202 ILE A C 1
ATOM 1591 O O . ILE A 1 202 ? -23.859 -6.381 36.656 1.00 84.81 202 ILE A O 1
ATOM 1595 N N . GLY A 1 203 ? -23.361 -6.885 38.788 1.00 87.88 203 GLY A N 1
ATOM 1596 C CA . GLY A 1 203 ? -21.989 -7.311 38.507 1.00 87.88 203 GLY A CA 1
ATOM 1597 C C . GLY A 1 203 ? -21.912 -8.411 37.441 1.00 87.88 203 GLY A C 1
ATOM 1598 O O . GLY A 1 203 ? -21.07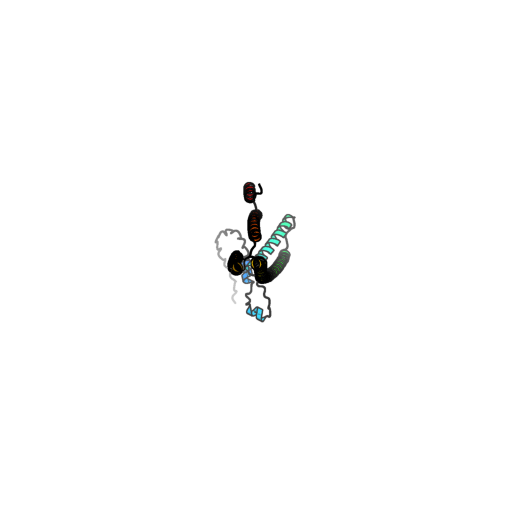1 -8.353 36.545 1.00 87.88 203 GLY A O 1
ATOM 1599 N N . ARG A 1 204 ? -22.839 -9.383 37.457 1.00 91.25 204 ARG A N 1
ATOM 1600 C CA . ARG A 1 204 ? -22.921 -10.413 36.402 1.00 91.25 204 ARG A CA 1
ATOM 1601 C C . ARG A 1 204 ? -23.328 -9.841 35.045 1.00 91.25 204 ARG A C 1
ATOM 1603 O O . ARG A 1 204 ? -22.767 -10.259 34.036 1.00 91.25 204 ARG A O 1
ATOM 1610 N N . ILE A 1 205 ? -24.290 -8.918 35.003 1.00 87.44 205 ILE A N 1
ATOM 1611 C CA . ILE A 1 205 ? -24.732 -8.277 33.754 1.00 87.44 205 ILE A CA 1
ATOM 1612 C C . ILE A 1 205 ? -23.589 -7.461 33.147 1.00 87.44 205 ILE A C 1
ATOM 1614 O O . ILE A 1 205 ? -23.311 -7.614 31.960 1.00 87.44 205 ILE A O 1
ATOM 1618 N N . VAL A 1 206 ? -22.888 -6.659 33.952 1.00 86.00 206 VAL A N 1
ATOM 1619 C CA . VAL A 1 206 ? -21.750 -5.863 33.476 1.00 86.00 206 VAL A CA 1
ATOM 1620 C C . VAL A 1 206 ? -20.616 -6.766 32.982 1.00 86.00 206 VAL A C 1
ATOM 1622 O O . VAL A 1 206 ? -20.075 -6.528 31.903 1.00 86.00 206 VAL A O 1
ATOM 1625 N N . ALA A 1 207 ? -20.308 -7.855 33.694 1.00 87.81 207 ALA A N 1
ATOM 1626 C CA . ALA A 1 207 ? -19.307 -8.826 33.250 1.00 87.81 207 ALA A CA 1
ATOM 1627 C C . ALA A 1 207 ? -19.676 -9.484 31.906 1.00 87.81 207 ALA A C 1
ATOM 1629 O O . ALA A 1 207 ? -18.822 -9.607 31.024 1.00 87.81 207 ALA A O 1
ATOM 1630 N N . LEU A 1 208 ? -20.945 -9.871 31.726 1.00 89.25 208 LEU A N 1
ATOM 1631 C CA . LEU A 1 208 ? -21.446 -10.433 30.468 1.00 89.25 208 LEU A CA 1
ATOM 1632 C C . LEU A 1 208 ? -21.388 -9.421 29.322 1.00 89.25 208 LEU A C 1
ATOM 1634 O O . LEU A 1 208 ? -20.989 -9.779 28.212 1.00 89.25 208 LEU A O 1
ATOM 1638 N N . GLU A 1 209 ? -21.758 -8.168 29.578 1.00 83.06 209 GLU A N 1
ATOM 1639 C CA . GLU A 1 209 ? -21.744 -7.125 28.554 1.00 83.06 209 GLU A CA 1
ATOM 1640 C C . GLU A 1 209 ? -20.312 -6.760 28.153 1.00 83.06 209 GLU A C 1
ATOM 1642 O O . GLU A 1 209 ? -20.005 -6.674 26.965 1.00 83.06 209 GLU A O 1
ATOM 1647 N N . ARG A 1 210 ? -19.390 -6.685 29.119 1.00 83.25 210 ARG A N 1
ATOM 1648 C CA . ARG A 1 210 ? -17.956 -6.534 28.853 1.00 83.25 210 ARG A CA 1
ATOM 1649 C C . ARG A 1 210 ? -17.417 -7.684 28.005 1.00 83.25 210 ARG A C 1
ATOM 1651 O O . ARG A 1 210 ? -16.680 -7.448 27.050 1.00 83.25 210 ARG A O 1
ATOM 1658 N N . GLN A 1 211 ? -17.793 -8.926 28.313 1.00 85.62 211 GLN A N 1
ATOM 1659 C CA . GLN A 1 211 ? -17.378 -10.091 27.530 1.00 85.62 211 GLN A CA 1
ATOM 1660 C C . GLN A 1 211 ? -17.942 -10.051 26.103 1.00 85.62 211 GLN A C 1
ATOM 1662 O O . GLN A 1 211 ? -17.213 -10.332 25.152 1.00 85.62 211 GLN A O 1
ATOM 1667 N N . ARG A 1 212 ? -19.215 -9.667 25.934 1.00 84.38 212 ARG A N 1
ATOM 1668 C CA . ARG A 1 212 ? -19.831 -9.467 24.612 1.00 84.38 212 ARG A CA 1
ATOM 1669 C C . ARG A 1 212 ? -19.123 -8.388 23.810 1.00 84.38 212 ARG A C 1
ATOM 1671 O O . ARG A 1 212 ? -18.846 -8.598 22.632 1.00 84.38 212 ARG A O 1
ATOM 1678 N N . TRP A 1 213 ? -18.819 -7.263 24.443 1.00 80.12 213 TRP A N 1
ATOM 1679 C CA . TRP A 1 213 ? -18.151 -6.140 23.804 1.00 80.12 213 TRP A CA 1
ATOM 1680 C C . TRP A 1 213 ? -16.731 -6.516 23.347 1.00 80.12 213 TRP A C 1
ATOM 1682 O O . TRP A 1 213 ? -16.369 -6.276 22.196 1.00 80.12 213 TRP A O 1
ATOM 1692 N N . LEU A 1 214 ? -15.965 -7.217 24.194 1.00 80.44 214 LEU A N 1
ATOM 1693 C CA . LEU A 1 214 ? -14.652 -7.766 23.830 1.00 80.44 214 LEU A CA 1
ATOM 1694 C C . LEU A 1 214 ? -14.750 -8.786 22.683 1.00 80.44 214 LEU A C 1
ATOM 1696 O O . LEU A 1 214 ? -13.953 -8.737 21.749 1.00 80.44 214 LEU A O 1
ATOM 1700 N N . ALA A 1 215 ? -15.747 -9.677 22.709 1.00 80.44 215 ALA A N 1
ATOM 1701 C CA . ALA A 1 215 ? -15.972 -10.660 21.646 1.00 80.44 215 ALA A CA 1
ATOM 1702 C C . ALA A 1 215 ? -16.365 -10.014 20.304 1.00 80.44 215 ALA A C 1
ATOM 1704 O O . ALA A 1 215 ? -16.034 -10.544 19.246 1.00 80.44 215 ALA A O 1
ATOM 1705 N N . ALA A 1 216 ? -17.025 -8.854 20.334 1.00 77.56 216 ALA A N 1
ATOM 1706 C CA . ALA A 1 216 ? -17.329 -8.050 19.151 1.00 77.56 216 ALA A CA 1
ATOM 1707 C C . ALA A 1 216 ? -16.120 -7.235 18.638 1.00 77.56 216 ALA A C 1
ATOM 1709 O O . ALA A 1 216 ? -16.262 -6.430 17.718 1.00 77.56 216 ALA A O 1
ATOM 1710 N N . GLY A 1 217 ? -14.932 -7.420 19.229 1.00 72.44 217 GLY A N 1
ATOM 1711 C CA . GLY A 1 217 ? -13.719 -6.682 18.875 1.00 72.44 217 GLY A CA 1
ATOM 1712 C C . GLY A 1 217 ? -13.778 -5.211 19.274 1.00 72.44 217 GLY A C 1
ATOM 1713 O O . GLY A 1 217 ? -13.089 -4.390 18.675 1.00 72.44 217 GLY A O 1
ATOM 1714 N N . GLY A 1 218 ? -14.646 -4.865 20.226 1.00 67.88 218 GLY A N 1
ATOM 1715 C CA . GLY A 1 218 ? -14.815 -3.501 20.700 1.00 67.88 218 GLY A CA 1
ATOM 1716 C C . GLY A 1 218 ? -15.386 -2.516 19.681 1.00 67.88 218 GLY A C 1
ATOM 1717 O O . GLY A 1 218 ? -15.397 -1.309 19.915 1.00 67.88 218 GLY A O 1
ATOM 1718 N N . LYS A 1 219 ? -15.851 -3.007 18.530 1.00 67.06 219 LYS A N 1
ATOM 1719 C CA . LYS A 1 219 ? -16.391 -2.148 17.484 1.00 67.06 219 LYS A CA 1
ATOM 1720 C C . LYS A 1 219 ? -17.876 -1.956 17.699 1.00 67.06 219 LYS A C 1
ATOM 1722 O O . LYS A 1 219 ? -18.644 -2.915 17.783 1.00 67.06 219 LYS A O 1
ATOM 1727 N N . ASP A 1 220 ? -18.276 -0.694 17.743 1.00 74.12 220 ASP A N 1
ATOM 1728 C CA . ASP A 1 220 ? -19.678 -0.328 17.767 1.00 74.12 220 ASP A CA 1
ATOM 1729 C C . ASP A 1 220 ? -20.386 -0.913 16.531 1.00 74.12 220 ASP A C 1
ATOM 1731 O O . ASP A 1 220 ? -19.823 -0.986 15.432 1.00 74.12 220 ASP A O 1
ATOM 1735 N N . ARG A 1 221 ? -21.640 -1.343 16.682 1.00 73.75 221 ARG A N 1
ATOM 1736 C CA . ARG A 1 221 ? -22.402 -1.980 15.595 1.00 73.75 221 ARG A CA 1
ATOM 1737 C C . ARG A 1 221 ? -22.490 -1.062 14.374 1.00 73.75 221 ARG A C 1
ATOM 1739 O O . ARG A 1 221 ? -22.512 -1.547 13.244 1.00 73.75 221 ARG A O 1
ATOM 1746 N N . GLN A 1 222 ? -22.508 0.252 14.600 1.00 70.56 222 GLN A N 1
ATOM 1747 C CA . GLN A 1 222 ? -22.459 1.264 13.546 1.00 70.56 222 GLN A CA 1
ATOM 1748 C C . GLN A 1 222 ? -21.123 1.255 12.795 1.00 70.56 222 GLN A C 1
ATOM 1750 O O . GLN A 1 222 ? -21.129 1.259 11.565 1.00 70.56 222 GLN A O 1
ATOM 1755 N N . VAL A 1 223 ? -19.994 1.146 13.505 1.00 73.94 223 VAL A N 1
ATOM 1756 C CA . VAL A 1 223 ? -18.660 1.011 12.897 1.00 73.94 223 VAL A CA 1
ATOM 1757 C C . VAL A 1 223 ? -18.597 -0.258 12.049 1.00 73.94 223 VAL A C 1
ATOM 1759 O O . VAL A 1 223 ? -18.207 -0.190 10.890 1.00 73.94 223 VAL A O 1
ATOM 1762 N N . ALA A 1 224 ? -19.102 -1.390 12.545 1.00 75.19 224 ALA A N 1
ATOM 1763 C CA . ALA A 1 224 ? -19.133 -2.642 11.781 1.00 75.19 224 ALA A CA 1
ATOM 1764 C C . ALA A 1 224 ? -20.030 -2.587 10.521 1.00 75.19 224 ALA A C 1
ATOM 1766 O O . ALA A 1 224 ? -19.812 -3.326 9.557 1.00 75.19 224 ALA A O 1
ATOM 1767 N N . VAL A 1 225 ? -21.072 -1.748 10.518 1.00 76.44 225 VAL A N 1
ATOM 1768 C CA . VAL A 1 225 ? -21.909 -1.497 9.330 1.00 76.44 225 VAL A CA 1
ATOM 1769 C C . VAL A 1 225 ? -21.191 -0.573 8.345 1.00 76.44 225 VAL A C 1
ATOM 1771 O O . VAL A 1 225 ? -21.237 -0.826 7.139 1.00 76.44 225 VAL A O 1
ATOM 1774 N N . LEU A 1 226 ? -20.511 0.466 8.836 1.00 80.31 226 LEU A N 1
ATOM 1775 C CA . LEU A 1 226 ? -19.712 1.372 8.009 1.00 80.31 226 LEU A CA 1
ATOM 1776 C C . LEU A 1 226 ? -18.534 0.644 7.357 1.00 80.31 226 LEU A C 1
ATOM 1778 O O . LEU A 1 226 ? -18.352 0.783 6.152 1.00 80.31 226 LEU A O 1
ATOM 1782 N N . GLU A 1 227 ? -17.811 -0.193 8.101 1.00 79.38 227 GLU A N 1
ATOM 1783 C CA . GLU A 1 227 ? -16.721 -1.026 7.577 1.00 79.38 227 GLU A CA 1
ATOM 1784 C C . GLU A 1 227 ? -17.211 -1.931 6.440 1.00 79.38 227 GLU A C 1
ATOM 1786 O O . GLU A 1 227 ? -16.659 -1.886 5.344 1.00 79.38 227 GLU A O 1
ATOM 1791 N N . ARG A 1 228 ? -18.336 -2.638 6.627 1.00 83.94 228 ARG A N 1
ATOM 1792 C CA . ARG A 1 228 ? -18.953 -3.445 5.556 1.00 83.94 228 ARG A CA 1
ATOM 1793 C C . ARG A 1 228 ? -19.349 -2.624 4.330 1.00 83.94 228 ARG A C 1
ATOM 1795 O O . ARG A 1 228 ? -19.268 -3.107 3.200 1.00 83.94 228 ARG A O 1
ATOM 1802 N N . ARG A 1 229 ? -19.817 -1.389 4.528 1.00 90.50 229 ARG A N 1
ATOM 1803 C CA . ARG A 1 229 ? -20.170 -0.496 3.417 1.00 90.50 229 ARG A CA 1
ATOM 1804 C C . ARG A 1 229 ? -18.923 -0.026 2.668 1.00 90.50 229 ARG A C 1
ATOM 1806 O O . ARG A 1 229 ? -18.960 0.012 1.442 1.00 90.50 229 ARG A O 1
ATOM 1813 N N . ILE A 1 230 ? -17.844 0.291 3.383 1.00 89.25 230 ILE A N 1
ATOM 1814 C CA . ILE A 1 230 ? -16.550 0.665 2.801 1.00 89.25 230 ILE A CA 1
ATOM 1815 C C . ILE A 1 230 ? -15.972 -0.508 2.007 1.00 89.25 230 ILE A C 1
ATOM 1817 O O . ILE A 1 230 ? -15.638 -0.325 0.843 1.00 89.25 230 ILE A O 1
ATOM 1821 N N . GLU A 1 231 ? -15.947 -1.719 2.569 1.00 89.56 231 GLU A N 1
ATOM 1822 C CA . GLU A 1 231 ? -15.493 -2.927 1.863 1.00 89.56 231 GLU A CA 1
ATOM 1823 C C . GLU A 1 231 ? -16.271 -3.153 0.560 1.00 89.56 231 GLU A C 1
ATOM 1825 O O . GLU A 1 231 ? -15.676 -3.412 -0.487 1.00 89.56 231 GLU A O 1
ATOM 1830 N N . LYS A 1 232 ? -17.600 -2.979 0.592 1.00 92.06 232 LYS A N 1
ATOM 1831 C CA . LYS A 1 232 ? -18.443 -3.090 -0.605 1.00 92.06 232 LYS A CA 1
ATOM 1832 C C . LYS A 1 232 ? -18.097 -2.031 -1.659 1.00 92.06 232 LYS A C 1
ATOM 1834 O O . LYS A 1 232 ? -18.041 -2.363 -2.841 1.00 92.06 232 LYS A O 1
ATOM 1839 N N . LEU A 1 233 ? -17.854 -0.785 -1.248 1.00 91.75 233 LEU A N 1
ATOM 1840 C CA . LEU A 1 233 ? -17.448 0.296 -2.154 1.00 91.75 233 LEU A CA 1
ATOM 1841 C C . LEU A 1 233 ? -16.055 0.046 -2.747 1.00 91.75 233 LEU A C 1
ATOM 1843 O O . LEU A 1 233 ? -15.873 0.216 -3.949 1.00 91.75 233 LEU A O 1
ATOM 1847 N N . CYS A 1 234 ? -15.092 -0.414 -1.946 1.00 91.19 234 CYS A N 1
ATOM 1848 C CA . CYS A 1 234 ? -13.760 -0.780 -2.426 1.00 91.19 234 CYS A CA 1
ATOM 1849 C C . CYS A 1 234 ? -13.821 -1.929 -3.442 1.00 91.19 234 CYS A C 1
ATOM 1851 O O . CYS A 1 234 ? -13.200 -1.835 -4.496 1.00 91.19 234 CYS A O 1
ATOM 1853 N N . ALA A 1 235 ? -14.625 -2.968 -3.190 1.00 89.31 235 ALA A N 1
ATOM 1854 C CA . ALA A 1 235 ? -14.820 -4.065 -4.141 1.00 89.31 235 ALA A CA 1
ATOM 1855 C C . ALA A 1 235 ? -15.435 -3.586 -5.471 1.00 89.31 235 ALA A C 1
ATOM 1857 O O . ALA A 1 235 ? -15.020 -4.023 -6.548 1.00 89.31 235 ALA A O 1
ATOM 1858 N N . GLN A 1 236 ? -16.396 -2.657 -5.411 1.00 90.62 236 GLN A N 1
ATOM 1859 C CA . GLN A 1 236 ? -16.974 -2.031 -6.603 1.00 90.62 236 GLN A CA 1
ATOM 1860 C C . GLN A 1 236 ? -15.939 -1.199 -7.371 1.00 90.62 236 GLN A C 1
ATOM 1862 O O . GLN A 1 236 ? -15.845 -1.333 -8.590 1.00 90.62 236 GLN A O 1
ATOM 1867 N N . LEU A 1 237 ? -15.122 -0.403 -6.673 1.00 88.00 237 LEU A N 1
ATOM 1868 C CA . LEU A 1 237 ? -14.044 0.377 -7.286 1.00 88.00 237 LEU A CA 1
ATOM 1869 C C . LEU A 1 237 ? -13.013 -0.521 -7.969 1.00 88.00 237 LEU A C 1
ATOM 1871 O O . LEU A 1 237 ? -12.714 -0.296 -9.136 1.00 88.00 237 LEU A O 1
ATOM 1875 N N . SER A 1 238 ? -12.539 -1.581 -7.311 1.00 90.25 238 SER A N 1
ATOM 1876 C CA . SER A 1 238 ? -11.597 -2.524 -7.927 1.00 90.25 238 SER A CA 1
ATOM 1877 C C . SER A 1 238 ? -12.192 -3.233 -9.147 1.00 90.25 238 SER A C 1
ATOM 1879 O O . SER A 1 238 ? -11.496 -3.461 -10.135 1.00 90.25 238 SER A O 1
ATOM 1881 N N . THR A 1 239 ? -13.490 -3.554 -9.120 1.00 88.06 239 THR A N 1
ATOM 1882 C CA . THR A 1 239 ? -14.194 -4.112 -10.290 1.00 88.06 239 THR A CA 1
ATOM 1883 C C . THR A 1 239 ? -14.206 -3.108 -11.446 1.00 88.06 239 THR A C 1
ATOM 1885 O O . THR A 1 239 ? -13.893 -3.467 -12.581 1.00 88.06 239 THR A O 1
ATOM 1888 N N . MET A 1 240 ? -14.488 -1.836 -11.153 1.00 85.31 240 MET A N 1
ATOM 1889 C CA . MET A 1 240 ? -14.491 -0.757 -12.141 1.00 85.31 240 MET A CA 1
ATOM 1890 C C . MET A 1 240 ? -13.094 -0.471 -12.701 1.00 85.31 240 MET A C 1
ATOM 1892 O O . MET A 1 240 ? -12.937 -0.327 -13.910 1.00 85.31 240 MET A O 1
ATOM 1896 N N . GLU A 1 241 ? -12.062 -0.455 -11.861 1.00 89.62 241 GLU A N 1
ATOM 1897 C CA . GLU A 1 241 ? -10.668 -0.304 -12.287 1.00 89.62 241 GLU A CA 1
ATOM 1898 C C . GLU A 1 241 ? -10.223 -1.450 -13.196 1.00 89.62 241 GLU A C 1
ATOM 1900 O O . GLU A 1 241 ? -9.591 -1.210 -14.224 1.00 89.62 241 GLU A O 1
ATOM 1905 N N . ASN A 1 242 ? -10.588 -2.692 -12.871 1.00 88.31 242 ASN A N 1
ATOM 1906 C CA . ASN A 1 242 ? -10.288 -3.848 -13.714 1.00 88.31 242 ASN A CA 1
ATOM 1907 C C . ASN A 1 242 ? -11.018 -3.777 -15.059 1.00 88.31 242 ASN A C 1
ATOM 1909 O O . ASN A 1 242 ? -10.416 -4.064 -16.099 1.00 88.31 242 ASN A O 1
ATOM 1913 N N . ALA A 1 243 ? -12.280 -3.343 -15.064 1.00 82.75 243 ALA A N 1
ATOM 1914 C CA . ALA A 1 243 ? -13.038 -3.113 -16.288 1.00 82.75 243 ALA A CA 1
ATOM 1915 C C . ALA A 1 243 ? -12.387 -2.021 -17.154 1.00 82.75 243 ALA A C 1
ATOM 1917 O O . ALA A 1 243 ? -12.163 -2.229 -18.345 1.00 82.75 243 ALA A O 1
ATOM 1918 N N . LEU A 1 244 ? -11.993 -0.893 -16.556 1.00 82.81 244 LEU A N 1
ATOM 1919 C CA . LEU A 1 244 ? -11.302 0.201 -17.246 1.00 82.81 244 LEU A CA 1
ATOM 1920 C C . LEU A 1 244 ? -9.920 -0.209 -17.759 1.00 82.81 244 LEU A C 1
ATOM 1922 O O . LEU A 1 244 ? -9.547 0.140 -18.876 1.00 82.81 244 LEU A O 1
ATOM 1926 N N . ARG A 1 245 ? -9.155 -0.978 -16.981 1.00 87.19 245 ARG A N 1
ATOM 1927 C CA . ARG A 1 245 ? -7.851 -1.507 -17.403 1.00 87.19 245 ARG A CA 1
ATOM 1928 C C . ARG A 1 245 ? -8.003 -2.484 -18.568 1.00 87.19 245 ARG A C 1
ATOM 1930 O O . ARG A 1 245 ? -7.210 -2.440 -19.507 1.00 87.19 245 ARG A O 1
ATOM 1937 N N . THR A 1 246 ? -9.041 -3.315 -18.544 1.00 84.69 246 THR A N 1
ATOM 1938 C CA . THR A 1 246 ? -9.410 -4.175 -19.674 1.00 84.69 246 THR A CA 1
ATOM 1939 C C . THR A 1 246 ? -9.709 -3.301 -20.895 1.00 84.69 246 THR A C 1
ATOM 1941 O O . THR A 1 246 ? -9.014 -3.426 -21.903 1.00 84.69 246 THR A O 1
ATOM 1944 N N . LEU A 1 247 ? -10.606 -2.312 -20.761 1.00 81.25 247 LEU A N 1
ATOM 1945 C CA . LEU A 1 247 ? -10.951 -1.356 -21.824 1.00 81.25 247 LEU A CA 1
ATOM 1946 C C . LEU A 1 247 ? -9.746 -0.590 -22.394 1.00 81.25 247 LEU A C 1
ATOM 1948 O O . LEU A 1 247 ? -9.680 -0.331 -23.590 1.00 81.25 247 LEU A O 1
ATOM 1952 N N . SER A 1 248 ? -8.783 -0.236 -21.549 1.00 84.50 248 SER A N 1
ATOM 1953 C CA . SER A 1 248 ? -7.580 0.498 -21.950 1.00 84.50 248 SER A CA 1
ATOM 1954 C C . SER A 1 248 ? -6.577 -0.373 -22.716 1.00 84.50 248 SER A C 1
ATOM 1956 O O . SER A 1 248 ? -5.895 0.097 -23.626 1.00 84.50 248 SER A O 1
ATOM 1958 N N . THR A 1 249 ? -6.482 -1.662 -22.380 1.00 87.50 249 THR A N 1
ATOM 1959 C CA . THR A 1 249 ? -5.471 -2.565 -22.957 1.00 87.50 249 THR A CA 1
ATOM 1960 C C . THR A 1 249 ? -5.896 -3.200 -24.278 1.00 87.50 249 THR A C 1
ATOM 1962 O O . THR A 1 249 ? -5.034 -3.571 -25.079 1.00 87.50 249 THR A O 1
ATOM 1965 N N . SER A 1 250 ? -7.197 -3.296 -24.560 1.00 80.88 250 SER A N 1
ATOM 1966 C CA . SER A 1 250 ? -7.681 -3.839 -25.832 1.00 80.88 250 SER A CA 1
ATOM 1967 C C . SER A 1 250 ? -7.872 -2.738 -26.878 1.00 80.88 250 SER A C 1
ATOM 1969 O O . SER A 1 250 ? -8.676 -1.821 -26.739 1.00 80.88 250 SER A O 1
ATOM 1971 N N . LYS A 1 251 ? -7.109 -2.851 -27.969 1.00 75.75 251 LYS A N 1
ATOM 1972 C CA . LYS A 1 251 ? -7.014 -1.839 -29.032 1.00 75.75 251 LYS A CA 1
ATOM 1973 C C . LYS A 1 251 ? -8.234 -1.775 -29.963 1.00 75.75 251 LYS A C 1
ATOM 1975 O O . LYS A 1 251 ? -8.290 -0.876 -30.794 1.00 75.75 251 LYS A O 1
ATOM 1980 N N . VAL A 1 252 ? -9.191 -2.705 -29.858 1.00 62.72 252 VAL A N 1
ATOM 1981 C CA . VAL A 1 252 ? -10.409 -2.736 -30.687 1.00 62.72 252 VAL A CA 1
ATOM 1982 C C . VAL A 1 252 ? -11.559 -3.323 -29.869 1.00 62.72 252 VAL A C 1
ATOM 1984 O O . VAL A 1 252 ? -11.634 -4.535 -29.690 1.00 62.72 252 VAL A O 1
ATOM 1987 N N . TYR A 1 253 ? -12.469 -2.479 -29.382 1.00 68.88 253 TYR A N 1
ATOM 1988 C CA . TYR A 1 253 ? -13.705 -2.943 -28.754 1.00 68.88 253 TYR A CA 1
ATOM 1989 C C . TYR A 1 253 ? -14.859 -2.926 -29.745 1.00 68.88 253 TYR A C 1
ATOM 1991 O O . TYR A 1 253 ? -15.170 -1.898 -30.346 1.00 68.88 253 TYR A O 1
ATOM 1999 N N . SER A 1 254 ? -15.538 -4.065 -29.873 1.00 82.88 254 SER A N 1
ATOM 2000 C CA . SER A 1 254 ? -16.884 -4.100 -30.440 1.00 82.88 254 SER A CA 1
ATOM 2001 C C . SER A 1 254 ? -17.820 -3.271 -29.554 1.00 82.88 254 SER A C 1
ATOM 2003 O O . SER A 1 254 ? -17.751 -3.355 -28.326 1.00 82.88 254 SER A O 1
ATOM 2005 N N . ASN A 1 255 ? -18.741 -2.513 -30.157 1.00 83.50 255 ASN A N 1
ATOM 2006 C CA . ASN A 1 255 ? -19.771 -1.757 -29.432 1.00 83.50 255 ASN A CA 1
ATOM 2007 C C . ASN A 1 255 ? -20.544 -2.665 -28.447 1.00 83.50 255 ASN A C 1
ATOM 2009 O O . ASN A 1 255 ? -20.872 -2.265 -27.336 1.00 83.50 255 ASN A O 1
ATOM 2013 N N . GLN A 1 256 ? -20.715 -3.943 -28.795 1.00 84.50 256 GLN A N 1
ATOM 2014 C CA . GLN A 1 256 ? -21.372 -4.932 -27.943 1.00 84.50 256 GLN A CA 1
ATOM 2015 C C . GLN A 1 256 ? -20.552 -5.318 -26.701 1.00 84.50 256 GLN A C 1
ATOM 2017 O O . GLN A 1 256 ? -21.120 -5.552 -25.639 1.00 84.50 256 GLN A O 1
ATOM 2022 N N . GLN A 1 257 ? -19.220 -5.342 -26.796 1.00 80.56 257 GLN A N 1
ATOM 2023 C CA . GLN A 1 257 ? -18.349 -5.567 -25.635 1.00 80.56 257 GLN A CA 1
ATOM 2024 C C . GLN A 1 257 ? -18.364 -4.354 -24.700 1.00 80.56 257 GLN A C 1
ATOM 2026 O O . GLN A 1 257 ? -18.441 -4.522 -23.488 1.00 80.56 257 GLN A O 1
ATOM 2031 N N . LEU A 1 258 ? -18.375 -3.143 -25.266 1.00 81.44 258 LEU A N 1
ATOM 2032 C CA . LEU A 1 258 ? -18.560 -1.900 -24.514 1.00 81.44 258 LEU A CA 1
ATOM 2033 C C . LEU A 1 258 ? -19.901 -1.889 -23.768 1.00 81.44 258 LEU A C 1
ATOM 2035 O O . LEU A 1 258 ? -19.930 -1.600 -22.577 1.00 81.44 258 LEU A O 1
ATOM 2039 N N . GLN A 1 259 ? -20.997 -2.278 -24.426 1.00 86.25 259 GLN A N 1
ATOM 2040 C CA . GLN A 1 259 ? -22.310 -2.377 -23.781 1.00 86.25 259 GLN A CA 1
ATOM 2041 C C . GLN A 1 259 ? -22.360 -3.437 -22.677 1.00 86.25 259 GLN A C 1
ATOM 2043 O O . GLN A 1 259 ? -22.979 -3.200 -21.643 1.00 86.25 259 GLN A O 1
ATOM 2048 N N . ASN A 1 260 ? -21.706 -4.585 -22.861 1.00 84.31 260 ASN A N 1
ATOM 2049 C CA . ASN A 1 260 ? -21.646 -5.614 -21.822 1.00 84.31 260 ASN A CA 1
ATOM 2050 C C . ASN A 1 260 ? -20.873 -5.126 -20.589 1.00 84.31 260 ASN A C 1
ATOM 2052 O O . ASN A 1 260 ? -21.357 -5.298 -19.475 1.00 84.31 260 ASN A O 1
ATOM 2056 N N . VAL A 1 261 ? -19.737 -4.446 -20.783 1.00 80.62 261 VAL A N 1
ATOM 2057 C CA . VAL A 1 261 ? -18.958 -3.863 -19.678 1.00 80.62 261 VAL A CA 1
ATOM 2058 C C . VAL A 1 261 ? -19.750 -2.764 -18.963 1.00 80.62 261 VAL A C 1
ATOM 2060 O O . VAL A 1 261 ? -19.799 -2.735 -17.738 1.00 80.62 261 VAL A O 1
ATOM 2063 N N . LEU A 1 262 ? -20.431 -1.883 -19.702 1.00 80.62 262 LEU A N 1
ATOM 2064 C CA . LEU A 1 262 ? -21.269 -0.840 -19.102 1.00 80.62 262 LEU A CA 1
ATOM 2065 C C . LEU A 1 262 ? -22.456 -1.422 -18.317 1.00 80.62 262 LEU A C 1
ATOM 2067 O O . LEU A 1 262 ? -22.798 -0.898 -17.257 1.00 80.62 262 LEU A O 1
ATOM 2071 N N . ARG A 1 263 ? -23.034 -2.535 -18.787 1.00 85.62 263 ARG A N 1
ATOM 2072 C CA . ARG A 1 263 ? -24.095 -3.261 -18.078 1.00 85.62 263 ARG A CA 1
ATOM 2073 C C . ARG A 1 263 ? -23.585 -3.932 -16.804 1.00 85.62 263 ARG A C 1
ATOM 2075 O O . ARG A 1 263 ? -24.257 -3.853 -15.781 1.00 85.62 263 ARG A O 1
ATOM 2082 N N . GLU A 1 264 ? -22.407 -4.557 -16.837 1.00 82.25 264 GLU A N 1
ATOM 2083 C CA . GLU A 1 264 ? -21.767 -5.139 -15.643 1.00 82.25 264 GLU A CA 1
ATOM 2084 C C . GLU A 1 264 ? -21.440 -4.079 -14.582 1.00 82.25 264 GLU A C 1
ATOM 2086 O O . GLU A 1 264 ? -21.518 -4.354 -13.385 1.00 82.25 264 GLU A O 1
ATOM 2091 N N . LEU A 1 265 ? -21.148 -2.849 -15.010 1.00 78.81 265 LEU A N 1
ATOM 2092 C CA . LEU A 1 265 ? -20.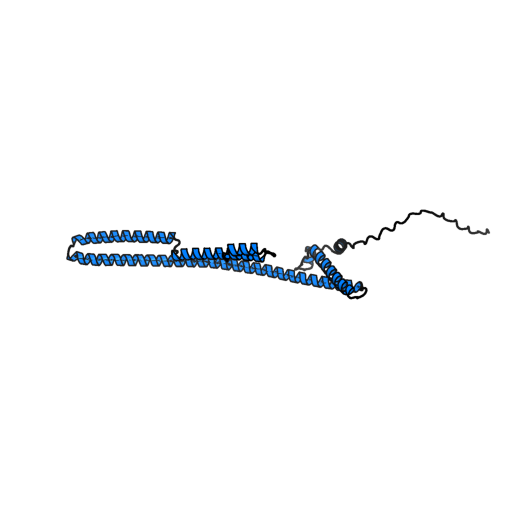941 -1.700 -14.128 1.00 78.81 265 LEU A CA 1
ATOM 2093 C C . LEU A 1 265 ? -22.248 -1.034 -13.662 1.00 78.81 265 LEU A C 1
ATOM 2095 O O . LEU A 1 265 ? -22.201 -0.127 -12.832 1.00 78.81 265 LEU A O 1
ATOM 2099 N N . GLY A 1 266 ? -23.408 -1.463 -14.170 1.00 80.56 266 GLY A N 1
ATOM 2100 C CA . GLY A 1 266 ? -24.708 -0.867 -13.848 1.00 80.56 266 GLY A CA 1
ATOM 2101 C C . GLY A 1 266 ? -24.877 0.570 -14.355 1.00 80.56 266 GLY A C 1
ATOM 2102 O O . GLY A 1 266 ? -25.617 1.343 -13.754 1.00 80.56 266 GLY A O 1
ATOM 2103 N N . LEU A 1 267 ? -24.170 0.942 -15.428 1.00 75.69 267 LEU A N 1
ATOM 2104 C CA . LEU A 1 267 ? -24.159 2.291 -16.015 1.00 75.69 267 LEU A CA 1
ATOM 2105 C C . LEU A 1 267 ? -25.127 2.452 -17.207 1.00 75.69 267 LEU A C 1
ATOM 2107 O O . LEU A 1 267 ? -25.091 3.475 -17.890 1.00 75.69 267 LEU A O 1
ATOM 2111 N N . THR A 1 268 ? -25.973 1.451 -17.465 1.00 65.88 268 THR A N 1
ATOM 2112 C CA . THR A 1 268 ? -27.003 1.415 -18.523 1.00 65.88 268 THR A CA 1
ATOM 2113 C C . THR A 1 268 ? -28.331 0.970 -17.947 1.00 65.88 268 THR A C 1
ATOM 2115 O O . THR A 1 268 ? -29.324 1.699 -18.137 1.00 65.88 268 THR A O 1
#

Radius of gyration: 48.98 Å; chains: 1; bounding box: 130×41×149 Å

Sequence (268 aa):
MTDAMPQPPQQAPLNGNGAAVSAEPAVRRMIDVQGMLRQATTRVSVDKLLKQGKKFISMLSKEKIDELINQAVRNIVDKYRMLAAGGVGDIPEHLLQTESLEEFKELLQQYQQTARAKSDLEQTTEALGSELHDLQSDLARQKQADAKEIERELLKAFREFEQELDRHVVAVFEKRETILKESHPEATAEVKQAEEVLKGVIGRIVALERQRWLAAGGKDRQVAVLERRIEKLCAQLSTMENALRTLSTSKVYSNQQLQNVLRELGLT